Protein AF-A0ABD3VPU1-F1 (afdb_monomer_lite)

pLDDT: mean 76.61, std 13.66, range [40.88, 94.62]

Sequence (260 aa):
MRYRIAKLFLISNAIVLLFLYILLHYLMKDSLRQRTPNMEILDVPFNHSFSMGTGTLRQTWIPLLIRDLPLTVEYSLLLDNPTPEILSEFTTKQDIVFLNSSYSGYVVRFSEKKCTNGFVILTSLKHLKLYYGWQHNKEYMQIDEMFVVLGMDLVLRINQRKYCYRERSQCNNISELVDEGWGGKSIGLWLSVYDDVITVPDNQNIIYYNRVMKPPIDIRKEENFCQKYLLYHKASVSDIVFLHNMTAACEINKQSNTYV

Radius of gyration: 22.88 Å; chains: 1; bounding box: 52×54×82 Å

Foldseek 3Di:
DVVVVVVVVVVVVVVVVVVVVVVVVVVVVVVVVVDPPQEDEAEFEDEPVCPVQVVLCVVFCVVVVCPLDPGHYQYAYEYADDDPSVVVVCVPPVRYDHPVHPDDDDDDFQDKAFFSVVNVVVVVVQDQQEWEEAADDPPQLQFFPNDIDGRVNLVVVLVPAAEDDDPPVPDDLQGYQYDPPHPRRRVSSSSVNDPPHDYDHDNFQEFDDDPPPDDGDPPVPDDPNSVRHGMYGRADSVRSVVVRVVSVVVVVVVVVVVPD

Secondary structure (DSSP, 8-state):
-HHHHHHHHHHHHHHHHHHHHHHHHHHHHHHHHSS-TTEEEEEEEE-GGGHHHHHHHHHTHHHHHHHHSSSEEEEEEEESS--HHHHHHHHHH--EEE---SS---------EE-THHHHHHHHT--TTEEEEEEE-TTT-EEEEEEEEE-HHHHHHHHHSEEE-S-GGGS-TTTEEE--S-HHHHHHHHHTT-TT-EEEE-TTTEE---TTTSPPP-TTT-TTHHHH-SEETT--HHHHHHHHHHHHHHHHHHHHTT--

Organism: Sinanodonta woodiana (NCBI:txid1069815)

Structure (mmCIF, N/CA/C/O backbone):
data_AF-A0ABD3VPU1-F1
#
_entry.id   AF-A0ABD3VPU1-F1
#
loop_
_atom_site.group_PDB
_atom_site.id
_atom_site.type_symbol
_atom_site.label_atom_id
_atom_site.label_alt_id
_atom_site.label_comp_id
_atom_site.label_asym_id
_atom_site.label_entity_id
_atom_site.label_seq_id
_atom_site.pdbx_PDB_ins_code
_atom_site.Cartn_x
_atom_site.Cartn_y
_atom_site.Cartn_z
_atom_site.occupancy
_atom_site.B_iso_or_equiv
_atom_site.auth_seq_id
_atom_site.auth_comp_id
_atom_site.auth_asym_id
_atom_site.auth_atom_id
_atom_site.pdbx_PDB_model_num
ATOM 1 N N . MET A 1 1 ? -35.173 32.268 44.482 1.00 69.19 1 MET A N 1
ATOM 2 C CA . MET A 1 1 ? -34.887 32.841 43.142 1.00 69.19 1 MET A CA 1
ATOM 3 C C . MET A 1 1 ? -33.524 32.403 42.581 1.00 69.19 1 MET A C 1
ATOM 5 O O . MET A 1 1 ? -33.505 31.854 41.488 1.00 69.19 1 MET A O 1
ATOM 9 N N . ARG A 1 2 ? -32.409 32.521 43.326 1.00 71.06 2 ARG A N 1
ATOM 10 C CA . ARG A 1 2 ? -31.044 32.156 42.862 1.00 71.06 2 ARG A CA 1
ATOM 11 C C . ARG A 1 2 ? -30.880 30.720 42.323 1.00 71.06 2 ARG A C 1
ATOM 13 O O . ARG A 1 2 ? -30.234 30.526 41.303 1.00 71.06 2 ARG A O 1
ATOM 20 N N . TYR A 1 3 ? -31.536 29.732 42.936 1.00 78.56 3 TYR A N 1
ATOM 21 C CA . TYR A 1 3 ? -31.456 28.327 42.499 1.00 78.56 3 TYR A CA 1
ATOM 22 C C . TYR A 1 3 ? -32.080 28.070 41.112 1.00 78.56 3 TYR A C 1
ATOM 24 O O . TYR A 1 3 ? -31.578 27.262 40.337 1.00 78.56 3 TYR A O 1
ATOM 32 N N . ARG A 1 4 ? -33.154 28.795 40.756 1.00 78.12 4 ARG A N 1
ATOM 33 C CA . ARG A 1 4 ? -33.794 28.662 39.434 1.00 78.12 4 ARG A CA 1
ATOM 34 C C . ARG A 1 4 ? -32.916 29.231 38.316 1.00 78.12 4 ARG A C 1
ATOM 36 O O . ARG A 1 4 ? -32.859 28.638 37.246 1.00 78.12 4 ARG A O 1
ATOM 43 N N . ILE A 1 5 ? -32.199 30.322 38.589 1.00 82.50 5 ILE A N 1
ATOM 44 C CA . ILE A 1 5 ? -31.272 30.948 37.633 1.00 82.50 5 ILE A CA 1
ATOM 45 C C . ILE A 1 5 ? -30.072 30.026 37.370 1.00 82.50 5 ILE A C 1
ATOM 47 O O . ILE A 1 5 ? -29.738 29.781 36.216 1.00 82.50 5 ILE A O 1
ATOM 51 N N . ALA A 1 6 ? -29.490 29.427 38.416 1.00 79.88 6 ALA A N 1
ATOM 52 C CA . ALA A 1 6 ? -28.390 28.471 38.264 1.00 79.88 6 ALA A CA 1
ATOM 53 C C . ALA A 1 6 ? -28.794 27.225 37.451 1.00 79.88 6 ALA A C 1
ATOM 55 O O . ALA A 1 6 ? -28.046 26.775 36.586 1.00 79.88 6 ALA A O 1
ATOM 56 N N . LYS A 1 7 ? -30.007 26.697 37.674 1.00 79.56 7 LYS A N 1
ATOM 57 C CA . LYS A 1 7 ? -30.523 25.536 36.932 1.00 79.56 7 LYS A CA 1
ATOM 58 C C . LYS A 1 7 ? -30.758 25.846 35.448 1.00 79.56 7 LYS A C 1
ATOM 60 O O . LYS A 1 7 ? -30.418 25.028 34.601 1.00 79.56 7 LYS A O 1
ATOM 65 N N . LEU A 1 8 ? -31.283 27.030 35.128 1.00 83.12 8 LEU A N 1
ATOM 66 C CA . LEU A 1 8 ? -31.440 27.488 33.741 1.00 83.12 8 LEU A CA 1
ATOM 67 C C . LEU A 1 8 ? -30.089 27.683 33.044 1.00 83.12 8 LEU A C 1
ATOM 69 O O . LEU A 1 8 ? -29.943 27.311 31.883 1.00 83.12 8 LEU A O 1
ATOM 73 N N . PHE A 1 9 ? -29.089 28.198 33.761 1.00 84.12 9 PHE A N 1
ATOM 74 C CA . PHE A 1 9 ? -27.740 28.367 33.226 1.00 84.12 9 PHE A CA 1
ATOM 75 C C . PHE A 1 9 ? -27.073 27.019 32.912 1.00 84.12 9 PHE A C 1
ATOM 77 O O . PHE A 1 9 ? -26.471 26.858 31.853 1.00 84.12 9 PHE A O 1
ATOM 84 N N . LEU A 1 10 ? -27.232 26.020 33.784 1.00 82.81 10 LEU A N 1
ATOM 85 C CA . LEU A 1 10 ? -26.743 24.656 33.548 1.00 82.81 10 LEU A CA 1
ATOM 86 C C . LEU A 1 10 ? -27.415 23.993 32.340 1.00 82.81 10 LEU A C 1
ATOM 88 O O . LEU A 1 10 ? -26.730 23.403 31.510 1.00 82.81 10 LEU A O 1
ATOM 92 N N . ILE A 1 11 ? -28.738 24.125 32.213 1.00 88.81 11 ILE A N 1
ATOM 93 C CA . ILE A 1 11 ? -29.485 23.561 31.080 1.00 88.81 11 ILE A CA 1
ATOM 94 C C . ILE A 1 11 ? -29.072 24.237 29.767 1.00 88.81 11 ILE A C 1
ATOM 96 O O . ILE A 1 11 ? -28.829 23.549 28.781 1.00 88.81 11 ILE A O 1
ATOM 100 N N . SER A 1 12 ? -28.928 25.565 29.761 1.00 89.81 12 SER A N 1
ATOM 101 C CA . SER A 1 12 ? -28.480 26.316 28.583 1.00 89.81 12 SER A CA 1
ATOM 102 C C . SER A 1 12 ? -27.090 25.869 28.118 1.00 89.81 12 SER A C 1
ATOM 104 O O . SER A 1 12 ? -26.907 25.530 26.950 1.00 89.81 12 SER A O 1
ATOM 106 N N . ASN A 1 13 ? -26.127 25.757 29.039 1.00 83.75 13 ASN A N 1
ATOM 107 C CA . ASN A 1 13 ? -24.783 25.287 28.697 1.00 83.75 13 ASN A CA 1
ATOM 108 C C . ASN A 1 13 ? -24.777 23.833 28.205 1.00 83.75 13 ASN A C 1
ATOM 110 O O . ASN A 1 13 ? -24.064 23.519 27.257 1.00 83.75 13 ASN A O 1
ATOM 114 N N . ALA A 1 14 ? -25.596 22.955 28.792 1.00 83.12 14 ALA A N 1
ATOM 115 C CA . ALA A 1 14 ? -25.724 21.577 28.322 1.00 83.12 14 ALA A CA 1
ATOM 116 C C . ALA A 1 14 ? -26.277 21.505 26.886 1.00 83.12 14 ALA A C 1
ATOM 118 O O . ALA A 1 14 ? -25.787 20.717 26.081 1.00 83.12 14 ALA A O 1
ATOM 119 N N . ILE A 1 15 ? -27.250 22.357 26.543 1.00 89.19 15 ILE A N 1
ATOM 120 C CA . ILE A 1 15 ? -27.806 22.442 25.184 1.00 89.19 15 ILE A CA 1
ATOM 121 C C . ILE A 1 15 ? -26.757 22.964 24.196 1.00 89.19 15 ILE A C 1
ATOM 123 O O . ILE A 1 15 ? -26.612 22.396 23.116 1.00 89.19 15 ILE A O 1
ATOM 127 N N . VAL A 1 16 ? -25.994 23.998 24.565 1.00 88.56 16 VAL A N 1
ATOM 128 C CA . VAL A 1 16 ? -24.916 24.544 23.720 1.00 88.56 16 VAL A CA 1
ATOM 129 C C . VAL A 1 16 ? -23.829 23.497 23.471 1.00 88.56 16 VAL A C 1
ATOM 131 O O . VAL A 1 16 ? -23.413 23.308 22.331 1.00 88.56 16 VAL A O 1
ATOM 134 N N . LEU A 1 17 ? -23.409 22.767 24.507 1.00 81.56 17 LEU A N 1
ATOM 135 C CA . LEU A 1 17 ? -22.418 21.696 24.376 1.00 81.56 17 LEU A CA 1
ATOM 136 C C . LEU A 1 17 ? -22.927 20.542 23.504 1.00 81.56 17 LEU A C 1
ATOM 138 O O . LEU A 1 17 ? -22.173 20.029 22.679 1.00 81.56 17 LEU A O 1
ATOM 142 N N . LEU A 1 18 ? -24.203 20.169 23.628 1.00 85.44 18 LEU A N 1
ATOM 143 C CA . LEU A 1 18 ? -24.819 19.155 22.773 1.00 85.44 18 LEU A CA 1
ATOM 144 C C . LEU A 1 18 ? -24.864 19.605 21.305 1.00 85.44 18 LEU A C 1
ATOM 146 O O . LEU A 1 18 ? -24.534 18.825 20.415 1.00 85.44 18 LEU A O 1
ATOM 150 N N . PHE A 1 19 ? -25.220 20.865 21.044 1.00 89.62 19 PHE A N 1
ATOM 151 C CA . PHE A 1 19 ? -25.231 21.425 19.691 1.00 89.62 19 PHE A CA 1
ATOM 152 C C . PHE A 1 19 ? -23.831 21.474 19.076 1.00 89.62 19 PHE A C 1
ATOM 154 O O . PHE A 1 19 ? -23.656 21.081 17.925 1.00 89.62 19 PHE A O 1
ATOM 161 N N . LEU A 1 20 ? -22.830 21.906 19.847 1.00 80.44 20 LEU A N 1
ATOM 162 C CA . LEU A 1 20 ? -21.435 21.920 19.409 1.00 80.44 20 LEU A CA 1
ATOM 163 C C . LEU A 1 20 ? -20.926 20.508 19.119 1.00 80.44 20 LEU A C 1
ATOM 165 O O . LEU A 1 20 ? -20.262 20.311 18.109 1.00 80.44 20 LEU A O 1
ATOM 169 N N . TYR A 1 21 ? -21.278 19.524 19.949 1.00 84.38 21 TYR A N 1
ATOM 170 C CA . TYR A 1 21 ? -20.938 18.123 19.712 1.00 84.38 21 TYR A CA 1
ATOM 171 C C . TYR A 1 21 ? -21.558 17.592 18.413 1.00 84.38 21 TYR A C 1
ATOM 173 O O . TYR A 1 21 ? -20.853 17.001 17.597 1.00 84.38 21 TYR A O 1
ATOM 181 N N . ILE A 1 22 ? -22.854 17.839 18.187 1.00 81.38 22 ILE A N 1
ATOM 182 C CA . ILE A 1 22 ? -23.549 17.430 16.957 1.00 81.38 22 ILE A CA 1
ATOM 183 C C . ILE A 1 22 ? -22.914 18.104 15.737 1.00 81.38 22 ILE A C 1
ATOM 185 O O . ILE A 1 22 ? -22.659 17.433 14.739 1.00 81.38 22 ILE A O 1
ATOM 189 N N . LEU A 1 23 ? -22.614 19.401 15.824 1.00 76.69 23 LEU A N 1
ATOM 190 C CA . LEU A 1 23 ? -21.979 20.152 14.745 1.00 76.69 23 LEU A CA 1
ATOM 191 C C . LEU A 1 23 ? -20.571 19.626 14.446 1.00 76.69 23 LEU A C 1
ATOM 193 O O . LEU A 1 23 ? -20.257 19.391 13.284 1.00 76.69 23 LEU A O 1
ATOM 197 N N . LEU A 1 24 ? -19.743 19.378 15.467 1.00 68.00 24 LEU A N 1
ATOM 198 C CA . LEU A 1 24 ? -18.408 18.800 15.282 1.00 68.00 24 LEU A CA 1
ATOM 199 C C . LEU A 1 24 ? -18.492 17.412 14.648 1.00 68.00 24 LEU A C 1
ATOM 201 O O . LEU A 1 24 ? -17.747 17.113 13.720 1.00 68.00 24 LEU A O 1
ATOM 205 N N . HIS A 1 25 ? -19.418 16.576 15.121 1.00 68.88 25 HIS A N 1
ATOM 206 C CA . HIS A 1 25 ? -19.637 15.247 14.564 1.00 68.88 25 HIS A CA 1
ATOM 207 C C . HIS A 1 25 ? -20.074 15.324 13.095 1.00 68.88 25 HIS A C 1
ATOM 209 O O . HIS A 1 25 ? -19.599 14.544 12.273 1.00 68.88 25 HIS A O 1
ATOM 215 N N . TYR A 1 26 ? -20.927 16.289 12.744 1.00 67.94 26 TYR A N 1
ATOM 216 C CA . TYR A 1 26 ? -21.376 16.509 11.371 1.00 67.94 26 TYR A CA 1
ATOM 217 C C . TYR A 1 26 ? -20.247 17.032 10.471 1.00 67.94 26 TYR A C 1
ATOM 219 O O . TYR A 1 26 ? -20.045 16.497 9.388 1.00 67.94 26 TYR A O 1
ATOM 227 N N . LEU A 1 27 ? -19.451 17.998 10.939 1.00 56.41 27 LEU A N 1
ATOM 228 C CA . LEU A 1 27 ? -18.315 18.558 10.196 1.00 56.41 27 LEU A CA 1
ATOM 229 C C . LEU A 1 27 ? -17.199 17.529 9.969 1.00 56.41 27 LEU A C 1
ATOM 231 O O . LEU A 1 27 ? -16.663 17.426 8.868 1.00 56.41 27 LEU A O 1
ATOM 235 N N . MET A 1 28 ? -16.894 16.715 10.982 1.00 56.16 28 MET A N 1
ATOM 236 C CA . MET A 1 28 ? -15.957 15.590 10.864 1.00 56.16 28 MET A CA 1
ATOM 237 C C . MET A 1 28 ? -16.461 14.543 9.861 1.00 56.16 28 MET A C 1
ATOM 239 O O . MET A 1 28 ? -15.682 13.970 9.102 1.00 56.16 28 MET A O 1
ATOM 243 N N . LYS A 1 29 ? -17.777 14.305 9.832 1.00 51.22 29 LYS A N 1
ATOM 244 C CA . LYS A 1 29 ? -18.415 13.374 8.897 1.00 51.22 29 LYS A CA 1
ATOM 245 C C . LYS A 1 29 ? -18.462 13.926 7.469 1.00 51.22 29 LYS A C 1
ATOM 247 O O . LYS A 1 29 ? -18.287 13.148 6.537 1.00 51.22 29 LYS A O 1
ATOM 252 N N . ASP A 1 30 ? -18.637 15.236 7.294 1.00 46.62 30 ASP A N 1
ATOM 253 C CA . ASP A 1 30 ? -18.657 15.918 5.992 1.00 46.62 30 ASP A CA 1
ATOM 254 C C . ASP A 1 30 ? -17.268 16.066 5.365 1.00 46.62 30 ASP A C 1
ATOM 256 O O . ASP A 1 30 ? -17.136 15.872 4.159 1.00 46.62 30 ASP A O 1
ATOM 260 N N . SER A 1 31 ? -16.215 16.288 6.158 1.00 49.19 31 SER A N 1
ATOM 261 C CA . SER A 1 31 ? -14.824 16.239 5.670 1.00 49.19 31 SER A CA 1
ATOM 262 C C . SER A 1 31 ? -14.485 14.888 5.022 1.00 49.19 31 SER A C 1
ATOM 264 O O . SER A 1 31 ? -13.753 14.839 4.035 1.00 49.19 31 SER A O 1
ATOM 266 N N . LEU A 1 32 ? -15.069 13.798 5.528 1.00 47.50 32 LEU A N 1
ATOM 267 C CA . LEU A 1 32 ? -14.927 12.459 4.953 1.00 47.50 32 LEU A CA 1
ATOM 268 C C . LEU A 1 32 ? -15.929 12.185 3.813 1.00 47.50 32 LEU A C 1
ATOM 270 O O . LEU A 1 32 ? -15.636 11.376 2.936 1.00 47.50 32 LEU A O 1
ATOM 274 N N . ARG A 1 33 ? -17.093 12.858 3.795 1.00 44.34 33 ARG A N 1
ATOM 275 C CA . ARG A 1 33 ? -18.165 12.699 2.786 1.00 44.34 33 ARG A CA 1
ATOM 276 C C . ARG A 1 33 ? -18.008 13.555 1.533 1.00 44.34 33 ARG A C 1
ATOM 278 O O . ARG A 1 33 ? -18.576 13.190 0.510 1.00 44.34 33 ARG A O 1
ATOM 285 N N . GLN A 1 34 ? -17.277 14.668 1.586 1.00 45.50 34 GLN A N 1
ATOM 286 C CA . GLN A 1 34 ? -17.005 15.493 0.400 1.00 45.50 34 GLN A CA 1
ATOM 287 C C . GLN A 1 34 ? -16.063 14.809 -0.603 1.00 45.50 34 GLN A C 1
ATOM 289 O O . GLN A 1 34 ? -15.869 15.306 -1.711 1.00 45.50 34 GLN A O 1
ATOM 294 N N . ARG A 1 35 ? -15.521 13.637 -0.259 1.00 53.94 35 ARG A N 1
ATOM 295 C CA . ARG A 1 35 ? -14.785 12.785 -1.189 1.00 53.94 35 ARG A CA 1
ATOM 296 C C . ARG A 1 35 ? -15.769 12.130 -2.149 1.00 53.94 35 ARG A C 1
ATOM 298 O O . ARG A 1 35 ? -16.666 11.392 -1.743 1.00 53.94 35 ARG A O 1
ATOM 305 N N . THR A 1 36 ? -15.624 12.444 -3.432 1.00 48.16 36 THR A N 1
ATOM 306 C CA . THR A 1 36 ? -16.490 11.883 -4.470 1.00 48.16 36 THR A CA 1
ATOM 307 C C . THR A 1 36 ? -16.357 10.352 -4.500 1.00 48.16 36 THR A C 1
ATOM 309 O O . THR A 1 36 ? -15.278 9.827 -4.222 1.00 48.16 36 THR A O 1
ATOM 312 N N . PRO A 1 37 ? -17.413 9.604 -4.868 1.00 52.03 37 PRO A N 1
ATOM 313 C CA . PRO A 1 37 ? -17.372 8.137 -4.941 1.00 52.03 37 PRO A CA 1
ATOM 314 C C . PRO A 1 37 ? -16.348 7.568 -5.948 1.00 52.03 37 PRO A C 1
ATOM 316 O O . PRO A 1 37 ? -16.197 6.354 -6.032 1.00 52.03 37 PRO A O 1
ATOM 319 N N . ASN A 1 38 ? -15.639 8.428 -6.688 1.00 53.47 38 ASN A N 1
ATOM 320 C CA . ASN A 1 38 ? -14.622 8.075 -7.680 1.00 53.47 38 ASN A CA 1
ATOM 321 C C . ASN A 1 38 ? -13.192 8.430 -7.234 1.00 53.47 38 ASN A C 1
ATOM 323 O O . ASN A 1 38 ? -12.299 8.507 -8.078 1.00 5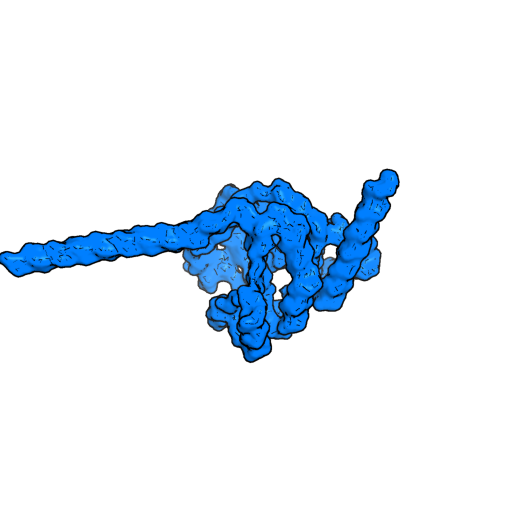3.47 38 ASN A O 1
ATOM 327 N N . MET A 1 39 ? -12.977 8.692 -5.944 1.00 43.50 39 MET A N 1
ATOM 328 C CA . MET A 1 39 ? -11.664 9.044 -5.415 1.00 43.50 39 MET A CA 1
ATOM 329 C C . MET A 1 39 ? -10.960 7.813 -4.838 1.00 43.50 39 MET A C 1
ATOM 331 O O . MET A 1 39 ? -11.477 7.173 -3.920 1.00 43.50 39 MET A O 1
ATOM 335 N N . GLU A 1 40 ? -9.779 7.495 -5.365 1.00 56.47 40 GLU A N 1
ATOM 336 C CA . GLU A 1 40 ? -8.885 6.478 -4.802 1.00 56.47 40 GLU A CA 1
ATOM 337 C C . GLU A 1 40 ? -7.742 7.170 -4.058 1.00 56.47 40 GLU A C 1
ATOM 339 O O . GLU A 1 40 ? -7.179 8.151 -4.546 1.00 56.47 40 GLU A O 1
ATOM 344 N N . ILE A 1 41 ? -7.419 6.664 -2.866 1.00 62.66 41 ILE A N 1
ATOM 345 C CA . ILE A 1 41 ? -6.322 7.178 -2.043 1.00 62.66 41 ILE A CA 1
ATOM 346 C C . ILE A 1 41 ? -5.199 6.160 -2.067 1.00 62.66 41 ILE A C 1
ATOM 348 O O . ILE A 1 41 ? -5.411 4.982 -1.772 1.00 62.66 41 ILE A O 1
ATOM 352 N N . LEU A 1 42 ? -4.010 6.634 -2.408 1.00 67.06 42 LEU A N 1
ATOM 353 C CA . LEU A 1 42 ? -2.789 5.864 -2.320 1.00 67.06 42 LEU A CA 1
ATOM 354 C C . LEU A 1 42 ? -1.897 6.432 -1.220 1.00 67.06 42 LEU A C 1
ATOM 356 O O . LEU A 1 42 ? -1.238 7.455 -1.403 1.00 67.06 42 LEU A O 1
ATOM 360 N N . ASP A 1 43 ? -1.810 5.696 -0.124 1.00 64.56 43 ASP A N 1
ATOM 361 C CA . ASP A 1 43 ? -0.839 5.959 0.925 1.00 64.56 43 ASP A CA 1
ATOM 362 C C . ASP A 1 43 ? 0.373 5.048 0.735 1.00 64.56 43 ASP A C 1
ATOM 364 O O . ASP A 1 43 ? 0.249 3.822 0.704 1.00 64.56 43 ASP A O 1
ATOM 368 N N . VAL A 1 44 ? 1.557 5.644 0.586 1.00 66.06 44 VAL A N 1
ATOM 369 C CA . VAL A 1 44 ? 2.813 4.897 0.450 1.00 66.06 44 VAL A CA 1
ATOM 370 C C . VAL A 1 44 ? 3.641 5.110 1.717 1.00 66.06 44 VAL A C 1
ATOM 372 O O . VAL A 1 44 ? 4.186 6.203 1.901 1.00 66.06 44 VAL A O 1
ATOM 375 N N . PRO A 1 45 ? 3.748 4.105 2.605 1.00 55.69 45 PRO A N 1
ATOM 376 C CA . PRO A 1 45 ? 4.583 4.215 3.790 1.00 55.69 45 PRO A CA 1
ATOM 377 C C . PRO A 1 45 ? 6.055 4.252 3.395 1.00 55.69 45 PRO A C 1
ATOM 379 O O . PRO A 1 45 ? 6.509 3.531 2.501 1.00 55.69 45 PRO A O 1
ATOM 382 N N . PHE A 1 46 ? 6.818 5.109 4.064 1.00 55.12 46 PHE A N 1
ATOM 383 C CA . PHE A 1 46 ? 8.212 5.320 3.730 1.00 55.12 46 PHE A CA 1
ATOM 384 C C . PHE A 1 46 ? 9.055 5.591 4.981 1.00 55.12 46 PHE A C 1
ATOM 386 O O . PHE A 1 46 ? 8.582 6.112 5.987 1.00 55.12 46 PHE A O 1
ATOM 393 N N . ASN A 1 47 ? 10.331 5.208 4.931 1.00 52.41 47 ASN A N 1
ATOM 394 C CA . ASN A 1 47 ? 11.275 5.473 6.012 1.00 52.41 47 ASN A CA 1
ATOM 395 C C . ASN A 1 47 ? 12.274 6.544 5.572 1.00 52.41 47 ASN A C 1
ATOM 397 O O . ASN A 1 47 ? 12.818 6.500 4.467 1.00 52.41 47 ASN A O 1
ATOM 401 N N . HIS A 1 48 ? 12.520 7.491 6.473 1.00 51.19 48 HIS A N 1
ATOM 402 C CA . HIS A 1 48 ? 13.374 8.662 6.298 1.00 51.19 48 HIS A CA 1
ATOM 403 C C . HIS A 1 48 ? 14.797 8.363 5.793 1.00 51.19 48 HIS A C 1
ATOM 405 O O . HIS A 1 48 ? 15.409 9.216 5.158 1.00 51.19 48 HIS A O 1
ATOM 411 N N . SER A 1 49 ? 15.318 7.148 5.999 1.00 52.34 49 SER A N 1
ATOM 412 C CA . SER A 1 49 ? 16.657 6.749 5.534 1.00 52.34 49 SER A CA 1
ATOM 413 C C . SER A 1 49 ? 16.808 6.662 4.000 1.00 52.34 49 SER A C 1
ATOM 415 O O . SER A 1 49 ? 17.895 6.363 3.507 1.00 52.34 49 SER A O 1
ATOM 417 N N . PHE A 1 50 ? 15.745 6.901 3.223 1.00 58.19 50 PHE A N 1
ATOM 418 C CA . PHE A 1 50 ? 15.726 6.699 1.772 1.00 58.19 50 PHE A CA 1
ATOM 419 C C . PHE A 1 50 ? 15.266 7.934 0.979 1.00 58.19 50 PHE A C 1
ATOM 421 O O . PHE A 1 50 ? 14.465 7.798 0.059 1.00 58.19 50 PHE A O 1
ATOM 428 N N . SER A 1 51 ? 15.784 9.133 1.255 1.00 56.47 51 SER A N 1
ATOM 429 C CA . SER A 1 51 ? 15.461 10.348 0.469 1.00 56.47 51 SER A CA 1
ATOM 430 C C . SER A 1 51 ? 15.570 10.165 -1.062 1.00 56.47 51 SER A C 1
ATOM 432 O O . SER A 1 51 ? 14.813 10.762 -1.819 1.00 56.47 51 SER A O 1
ATOM 434 N N . MET A 1 52 ? 16.431 9.260 -1.552 1.00 59.75 52 MET A N 1
ATOM 435 C CA . MET A 1 52 ? 16.502 8.906 -2.983 1.00 59.75 52 MET A CA 1
ATOM 436 C C . MET A 1 52 ? 15.246 8.204 -3.540 1.00 59.75 52 MET A C 1
ATOM 438 O O . MET A 1 52 ? 15.001 8.227 -4.750 1.00 59.75 52 MET A O 1
ATOM 442 N N . GLY A 1 53 ? 14.451 7.546 -2.698 1.00 74.19 53 GLY A N 1
ATOM 443 C CA . GLY A 1 53 ? 13.285 6.787 -3.137 1.00 74.19 53 GLY A CA 1
ATOM 444 C C . GLY A 1 53 ? 12.080 7.667 -3.454 1.00 74.19 53 GLY A C 1
ATOM 445 O O . GLY A 1 53 ? 11.472 7.461 -4.499 1.00 74.19 53 GLY A O 1
ATOM 446 N N . THR A 1 54 ? 11.774 8.688 -2.647 1.00 83.25 54 THR A N 1
ATOM 447 C CA . THR A 1 54 ? 10.583 9.542 -2.850 1.00 83.25 54 THR A CA 1
ATOM 448 C C . THR A 1 54 ? 10.622 10.266 -4.201 1.00 83.25 54 THR A C 1
ATOM 450 O O . THR A 1 54 ? 9.636 10.275 -4.940 1.00 83.25 54 THR A O 1
ATOM 453 N N . GLY A 1 55 ? 11.781 10.813 -4.585 1.00 87.94 55 GLY A N 1
ATOM 454 C CA . GLY A 1 55 ? 11.996 11.414 -5.905 1.00 87.94 55 GLY A CA 1
ATOM 455 C C . GLY A 1 55 ? 11.795 10.417 -7.050 1.00 87.94 55 GLY A C 1
ATOM 456 O O . GLY A 1 55 ? 11.125 10.731 -8.033 1.00 87.94 55 GLY A O 1
ATOM 457 N N . THR A 1 56 ? 12.299 9.189 -6.891 1.00 88.69 56 THR A N 1
ATOM 458 C CA . THR A 1 56 ? 12.137 8.119 -7.886 1.00 88.69 56 THR A CA 1
ATOM 459 C C . THR A 1 56 ? 10.668 7.733 -8.065 1.00 88.69 56 THR A C 1
ATOM 461 O O . THR A 1 56 ? 10.213 7.588 -9.198 1.00 88.69 56 THR A O 1
ATOM 464 N N . LEU A 1 57 ? 9.893 7.597 -6.981 1.00 86.12 57 LEU A N 1
ATOM 465 C CA . LEU A 1 57 ? 8.464 7.255 -7.060 1.00 86.12 57 LEU A CA 1
ATOM 466 C C . LEU A 1 57 ? 7.683 8.313 -7.856 1.00 86.12 57 LEU A C 1
ATOM 468 O O . LEU A 1 57 ? 6.940 7.968 -8.779 1.00 86.12 57 LEU A O 1
ATOM 472 N N . ARG A 1 58 ? 7.929 9.600 -7.566 1.00 88.88 58 ARG A N 1
ATOM 473 C CA . ARG A 1 58 ? 7.305 10.735 -8.270 1.00 88.88 58 ARG A CA 1
ATOM 474 C C . ARG A 1 58 ? 7.656 10.811 -9.748 1.00 88.88 58 ARG A C 1
ATOM 476 O O . ARG A 1 58 ? 6.864 11.323 -10.525 1.00 88.88 58 ARG A O 1
ATOM 483 N N . GLN A 1 59 ? 8.840 10.350 -10.134 1.00 90.19 59 GLN A N 1
ATOM 484 C CA . GLN A 1 59 ? 9.288 10.375 -11.528 1.00 90.19 59 GLN A CA 1
ATOM 485 C C . GLN A 1 59 ? 8.883 9.126 -12.312 1.00 90.19 59 GLN A C 1
ATOM 487 O O . GLN A 1 59 ? 9.034 9.112 -13.528 1.00 90.19 59 GLN A O 1
ATOM 492 N N . THR A 1 60 ? 8.401 8.076 -11.642 1.00 88.62 60 THR A N 1
ATOM 493 C CA . THR A 1 60 ? 8.173 6.777 -12.282 1.00 88.62 60 THR A CA 1
ATOM 494 C C . THR A 1 60 ? 6.702 6.389 -12.299 1.00 88.62 60 THR A C 1
ATOM 496 O O . THR A 1 60 ? 5.992 6.729 -13.239 1.00 88.62 60 THR A O 1
ATOM 499 N N . TRP A 1 61 ? 6.215 5.627 -11.323 1.00 80.69 61 TRP A N 1
ATOM 500 C CA . TRP A 1 61 ? 4.896 4.998 -11.425 1.00 80.69 61 TRP A CA 1
ATOM 501 C C . TRP A 1 61 ? 3.752 5.832 -10.843 1.00 80.69 61 TRP A C 1
ATOM 503 O O . TRP A 1 61 ? 2.618 5.606 -11.253 1.00 80.69 61 TRP A O 1
ATOM 513 N N . ILE A 1 62 ? 4.010 6.809 -9.963 1.00 85.50 62 ILE A N 1
ATOM 514 C CA . ILE A 1 62 ? 2.953 7.708 -9.461 1.00 85.50 62 ILE A CA 1
ATOM 515 C C . ILE A 1 62 ? 2.306 8.508 -10.610 1.00 85.50 62 ILE A C 1
ATOM 517 O O . ILE A 1 62 ? 1.080 8.507 -10.707 1.00 85.50 62 ILE A O 1
ATOM 521 N N . PRO A 1 63 ? 3.063 9.129 -11.540 1.00 86.38 63 PRO A N 1
ATOM 522 C CA . PRO A 1 63 ? 2.451 9.799 -12.687 1.00 86.38 63 PRO A CA 1
ATOM 523 C C . PRO A 1 63 ? 1.647 8.854 -13.580 1.00 86.38 63 PRO A C 1
ATOM 525 O O . PRO A 1 63 ? 0.587 9.238 -14.061 1.00 86.38 63 PRO A O 1
ATOM 528 N N . LEU A 1 64 ? 2.125 7.619 -13.782 1.00 81.44 64 LEU A N 1
ATOM 529 C CA . LEU A 1 64 ? 1.407 6.611 -14.572 1.00 81.44 64 LEU A CA 1
ATOM 530 C C . LEU A 1 64 ? 0.083 6.230 -13.902 1.00 81.44 64 LEU A C 1
ATOM 532 O O . LEU A 1 64 ? -0.947 6.183 -14.560 1.00 81.44 64 LEU A O 1
ATOM 536 N N . LEU A 1 65 ? 0.094 6.035 -12.582 1.00 77.81 65 LEU A N 1
ATOM 537 C CA . LEU A 1 65 ? -1.103 5.781 -11.782 1.00 77.81 65 LEU A CA 1
ATOM 538 C C . LEU A 1 65 ? -2.147 6.893 -11.952 1.00 77.81 65 LEU A C 1
ATOM 540 O O . LEU A 1 65 ? -3.311 6.597 -12.201 1.00 77.81 65 LEU A O 1
ATOM 544 N N . ILE A 1 66 ? -1.730 8.155 -11.823 1.00 82.44 66 ILE A N 1
ATOM 545 C CA . ILE A 1 66 ? -2.627 9.314 -11.933 1.00 82.44 66 ILE A CA 1
ATOM 546 C C . ILE A 1 66 ? -3.161 9.461 -13.363 1.00 82.44 66 ILE A C 1
ATOM 548 O O . ILE A 1 66 ? -4.321 9.807 -13.556 1.00 82.44 66 ILE A O 1
ATOM 552 N N . ARG A 1 67 ? -2.316 9.213 -14.370 1.00 83.62 67 ARG A N 1
ATOM 553 C CA . ARG A 1 67 ? -2.659 9.373 -15.789 1.00 83.62 67 ARG A CA 1
ATOM 554 C C . ARG A 1 67 ? -3.588 8.273 -16.302 1.00 83.62 67 ARG A C 1
ATOM 556 O O . ARG A 1 67 ? -4.492 8.566 -17.079 1.00 83.62 67 ARG A O 1
ATOM 563 N N . ASP A 1 68 ? -3.335 7.024 -15.921 1.00 76.75 68 ASP A N 1
ATOM 564 C CA . ASP A 1 68 ? -3.948 5.854 -16.563 1.00 76.75 68 ASP A CA 1
ATOM 565 C C . ASP A 1 68 ? -5.253 5.411 -15.888 1.00 76.75 68 ASP A C 1
ATOM 567 O O . ASP A 1 68 ? -5.997 4.601 -16.446 1.00 76.75 68 ASP A O 1
ATOM 571 N N . LEU A 1 69 ? -5.554 5.933 -14.696 1.00 72.69 69 LEU A N 1
ATOM 572 C CA . LEU A 1 69 ? -6.811 5.657 -14.018 1.00 72.69 69 LEU A CA 1
ATOM 573 C C . LEU A 1 69 ? -7.908 6.640 -14.451 1.00 72.69 69 LEU A C 1
ATOM 575 O O . LEU A 1 69 ? -7.705 7.851 -14.406 1.00 72.69 69 LEU A O 1
ATOM 579 N N . PRO A 1 70 ? -9.124 6.158 -14.777 1.00 76.50 70 PRO A N 1
ATOM 580 C CA . PRO A 1 70 ? -10.282 7.014 -15.041 1.00 76.50 70 PRO A CA 1
ATOM 581 C C . PRO A 1 70 ? -10.884 7.570 -13.734 1.00 76.50 70 PRO A C 1
ATOM 583 O O . PRO A 1 70 ? -12.101 7.692 -13.600 1.00 76.50 70 PRO A O 1
ATOM 586 N N . LEU A 1 71 ? -10.041 7.814 -12.731 1.00 76.25 71 LEU A N 1
ATOM 587 C CA . LEU A 1 71 ? -10.393 8.180 -11.366 1.00 76.25 71 LEU A CA 1
ATOM 588 C C . LEU A 1 71 ? -9.480 9.311 -10.911 1.00 76.25 71 LEU A C 1
ATOM 590 O O . LEU A 1 71 ? -8.330 9.409 -11.336 1.00 76.25 71 LEU A O 1
ATOM 594 N N . THR A 1 72 ? -9.984 10.153 -10.015 1.00 80.06 72 THR A N 1
ATOM 595 C CA . THR A 1 72 ? -9.129 11.123 -9.337 1.00 80.06 72 THR A CA 1
ATOM 596 C C . THR A 1 72 ? -8.340 10.377 -8.271 1.00 80.06 72 THR A C 1
ATOM 598 O O . THR A 1 72 ? -8.917 9.881 -7.303 1.00 80.06 72 THR A O 1
ATOM 601 N N . VAL A 1 73 ? -7.030 10.271 -8.476 1.00 80.62 73 VAL A N 1
ATOM 602 C CA . VAL A 1 73 ? -6.119 9.646 -7.519 1.00 80.62 73 VAL A CA 1
ATOM 603 C C . VAL A 1 73 ? -5.466 10.730 -6.679 1.00 80.62 73 VAL A C 1
ATOM 605 O O . VAL A 1 73 ? -4.752 11.583 -7.206 1.00 80.62 73 VAL A O 1
ATOM 608 N N . GLU A 1 74 ? -5.678 10.663 -5.371 1.00 84.94 74 GLU A N 1
ATOM 609 C CA . GLU A 1 74 ? -4.877 11.401 -4.401 1.00 84.94 74 GLU A CA 1
ATOM 610 C C . GLU A 1 74 ? -3.808 10.460 -3.849 1.00 84.94 74 GLU A C 1
ATOM 612 O O . GLU A 1 74 ? -4.084 9.292 -3.567 1.00 84.94 74 GLU A O 1
ATOM 617 N N . TYR A 1 75 ? -2.578 10.950 -3.705 1.00 86.50 75 TYR A N 1
ATOM 618 C CA . TYR A 1 75 ? -1.515 10.174 -3.078 1.00 86.50 75 TYR A CA 1
ATOM 619 C C . TYR A 1 75 ? -0.849 10.959 -1.959 1.00 86.50 75 TYR A C 1
ATOM 621 O O . TYR A 1 75 ? -0.791 12.189 -1.984 1.00 86.50 75 TYR A O 1
ATOM 629 N N . SER A 1 76 ? -0.354 10.231 -0.967 1.00 86.38 76 SER A N 1
ATOM 630 C CA . SER A 1 76 ? 0.436 10.777 0.128 1.00 86.38 76 SER A CA 1
ATOM 631 C C . SER A 1 76 ? 1.570 9.823 0.487 1.00 86.38 76 SER A C 1
ATOM 633 O O . SER A 1 76 ? 1.419 8.600 0.502 1.00 86.38 76 SER A O 1
ATOM 635 N N . LEU A 1 77 ? 2.738 10.391 0.760 1.00 86.62 77 LEU A N 1
ATOM 636 C CA . LEU A 1 77 ? 3.889 9.684 1.298 1.00 86.62 77 LEU A CA 1
ATOM 637 C C . LEU A 1 77 ? 3.827 9.782 2.819 1.00 86.62 77 LEU A C 1
ATOM 639 O O . LEU A 1 77 ? 3.964 10.871 3.383 1.00 86.62 77 LEU A O 1
ATOM 643 N N . LEU A 1 78 ? 3.606 8.649 3.481 1.00 84.00 78 LEU A N 1
ATOM 644 C CA . LEU A 1 78 ? 3.518 8.600 4.936 1.00 84.00 78 LEU A CA 1
ATOM 645 C C . LEU A 1 78 ? 4.918 8.409 5.520 1.00 84.00 78 LEU A C 1
ATOM 647 O O . LEU A 1 78 ? 5.594 7.427 5.209 1.00 84.00 78 LEU A O 1
ATOM 651 N N . LEU A 1 79 ? 5.351 9.343 6.364 1.00 85.25 79 LEU A N 1
ATOM 652 C CA . LEU A 1 79 ? 6.662 9.322 7.013 1.00 85.25 79 LEU A CA 1
ATOM 653 C C . LEU A 1 79 ? 6.516 9.380 8.530 1.00 85.25 79 LEU A C 1
ATOM 655 O O . LEU A 1 79 ? 5.714 10.151 9.046 1.00 85.25 79 LEU A O 1
ATOM 659 N N . ASP A 1 80 ? 7.339 8.619 9.253 1.00 84.06 80 ASP A N 1
ATOM 660 C CA . ASP A 1 80 ? 7.269 8.559 10.718 1.00 84.06 80 ASP A CA 1
ATOM 661 C C . ASP A 1 80 ? 7.493 9.926 11.372 1.00 84.06 80 ASP A C 1
ATOM 663 O O . ASP A 1 80 ? 6.639 10.409 12.109 1.00 84.06 80 ASP A O 1
ATOM 667 N N . ASN A 1 81 ? 8.643 10.549 11.105 1.00 86.06 81 ASN A N 1
ATOM 668 C CA . ASN A 1 81 ? 9.070 11.810 11.706 1.00 86.06 81 ASN A CA 1
ATOM 669 C C . ASN A 1 81 ? 9.800 12.681 10.671 1.00 86.06 81 ASN A C 1
ATOM 671 O O . ASN A 1 81 ? 10.430 12.140 9.754 1.00 86.06 81 ASN A O 1
ATOM 675 N N . PRO A 1 82 ? 9.753 14.017 10.810 1.00 90.06 82 PRO A N 1
ATOM 676 C CA . PRO A 1 82 ? 10.492 14.919 9.937 1.00 90.06 82 PRO A CA 1
ATOM 677 C C . PRO A 1 82 ? 12.009 14.783 10.115 1.00 90.06 82 PRO A C 1
ATOM 679 O O . PRO A 1 82 ? 12.506 14.648 11.233 1.00 90.06 82 PRO A O 1
ATOM 682 N N . THR A 1 83 ? 12.750 14.898 9.011 1.00 87.69 83 THR A N 1
ATOM 683 C CA . THR A 1 83 ? 14.213 15.076 9.010 1.00 87.69 83 THR A CA 1
ATOM 684 C C . THR A 1 83 ? 14.592 16.358 8.270 1.00 87.69 83 THR A C 1
ATOM 686 O O . THR A 1 83 ? 13.795 16.833 7.454 1.00 87.69 83 THR A O 1
ATOM 689 N N . PRO A 1 84 ? 15.785 16.937 8.513 1.00 88.75 84 PRO A N 1
ATOM 690 C CA . PRO A 1 84 ? 16.222 18.150 7.821 1.00 88.75 84 PRO A CA 1
ATOM 691 C C . PRO A 1 84 ? 16.133 18.048 6.292 1.00 88.75 84 PRO A C 1
ATOM 693 O O . PRO A 1 84 ? 15.691 18.989 5.634 1.00 88.75 84 PRO A O 1
ATOM 696 N N . GLU A 1 85 ? 16.484 16.892 5.728 1.00 85.75 85 GLU A N 1
ATOM 697 C CA . GLU A 1 85 ? 16.443 16.636 4.288 1.00 85.75 85 GLU A CA 1
ATOM 698 C C . GLU A 1 85 ? 15.001 16.647 3.768 1.00 85.75 85 GLU A C 1
ATOM 700 O O . GLU A 1 85 ? 14.686 17.360 2.814 1.00 85.75 85 GLU A O 1
ATOM 705 N N . ILE A 1 86 ? 14.103 15.912 4.431 1.00 88.62 86 ILE A N 1
ATOM 706 C CA . ILE A 1 86 ? 12.702 15.778 4.016 1.00 88.62 86 ILE A CA 1
ATOM 707 C C . ILE A 1 86 ? 11.911 17.069 4.252 1.00 88.62 86 ILE A C 1
ATOM 709 O O . ILE A 1 86 ? 10.984 17.353 3.502 1.00 88.62 86 ILE A O 1
ATOM 713 N N . LEU A 1 87 ? 12.257 17.892 5.244 1.00 91.19 87 LEU A N 1
ATOM 714 C CA . LEU A 1 87 ? 11.560 19.163 5.481 1.00 91.19 87 LEU A CA 1
ATOM 715 C C . LEU A 1 87 ? 11.652 20.106 4.271 1.00 91.19 87 LEU A C 1
ATOM 717 O O . LEU A 1 87 ? 10.665 20.753 3.911 1.00 91.19 87 LEU A O 1
ATOM 721 N N . SER A 1 88 ? 12.806 20.132 3.597 1.00 89.50 88 SER A N 1
ATOM 722 C CA . SER A 1 88 ? 12.967 20.882 2.345 1.00 89.50 88 SER A CA 1
ATOM 723 C C . SER A 1 88 ? 12.048 20.356 1.230 1.00 89.50 88 SER A C 1
ATOM 725 O O . SER A 1 88 ? 11.443 21.129 0.488 1.00 89.50 88 SER A O 1
ATOM 727 N N . GLU A 1 89 ? 11.850 19.041 1.162 1.00 89.81 89 GLU A N 1
ATOM 728 C CA . GLU A 1 89 ? 10.952 18.391 0.208 1.00 89.81 89 GLU A CA 1
ATOM 729 C C . GLU A 1 89 ? 9.474 18.651 0.542 1.00 89.81 89 GLU A C 1
ATOM 731 O O . GLU A 1 89 ? 8.709 19.056 -0.332 1.00 89.81 89 GLU A O 1
ATOM 736 N N . PHE A 1 90 ? 9.085 18.514 1.812 1.00 89.69 90 PHE A N 1
ATOM 737 C CA . PHE A 1 90 ? 7.726 18.749 2.310 1.00 89.69 90 PHE A CA 1
ATOM 738 C C . PHE A 1 90 ? 7.214 20.143 1.934 1.00 89.69 90 PHE A C 1
ATOM 740 O O . PHE A 1 90 ? 6.119 20.276 1.387 1.00 89.69 90 PHE A O 1
ATOM 747 N N . THR A 1 91 ? 8.039 21.176 2.147 1.00 89.00 91 THR A N 1
ATOM 748 C CA . THR A 1 91 ? 7.680 22.566 1.806 1.00 89.00 91 THR A CA 1
ATOM 749 C C . THR A 1 91 ? 7.414 22.796 0.320 1.00 89.00 91 THR A C 1
ATOM 751 O O . THR A 1 91 ? 6.672 23.714 -0.023 1.00 89.00 91 THR A O 1
ATOM 754 N N . THR A 1 92 ? 7.983 21.971 -0.564 1.00 91.00 92 THR A N 1
ATOM 755 C CA . THR A 1 92 ? 7.871 22.158 -2.017 1.00 91.00 92 THR A CA 1
ATOM 756 C C . THR A 1 92 ? 6.860 21.228 -2.678 1.00 91.00 92 THR A C 1
ATOM 758 O O . THR A 1 92 ? 6.271 21.613 -3.687 1.00 91.00 92 THR A O 1
ATOM 761 N N . LYS A 1 93 ? 6.666 20.009 -2.161 1.00 90.31 93 LYS A N 1
ATOM 762 C CA . LYS A 1 93 ? 5.858 18.969 -2.821 1.00 90.31 93 LYS A CA 1
ATOM 763 C C . LYS A 1 93 ? 4.456 18.790 -2.248 1.00 90.31 93 LYS A C 1
ATOM 765 O O . LYS A 1 93 ? 3.588 18.362 -2.997 1.00 90.31 93 LYS A O 1
ATOM 770 N N . GLN A 1 94 ? 4.222 19.155 -0.983 1.00 90.19 94 GLN A N 1
ATOM 771 C CA . GLN A 1 94 ? 2.910 19.075 -0.310 1.00 90.19 94 GLN A CA 1
ATOM 772 C C . GLN A 1 94 ? 2.210 17.697 -0.379 1.00 90.19 94 GLN A C 1
ATOM 774 O O . GLN A 1 94 ? 1.011 17.604 -0.149 1.00 90.19 94 GLN A O 1
ATOM 779 N N . ASP A 1 95 ? 2.951 16.624 -0.658 1.00 90.75 95 ASP A N 1
ATOM 780 C CA . ASP A 1 95 ? 2.463 15.245 -0.796 1.00 90.75 95 ASP A CA 1
ATOM 781 C C . ASP A 1 95 ? 2.994 14.325 0.314 1.00 90.75 95 ASP A C 1
ATOM 783 O O . ASP A 1 95 ? 2.932 13.104 0.208 1.00 90.75 95 ASP A O 1
ATOM 787 N N . ILE A 1 96 ? 3.559 14.908 1.371 1.00 90.69 96 ILE A N 1
ATOM 788 C CA . ILE A 1 96 ? 4.131 14.199 2.513 1.00 90.69 96 ILE A CA 1
ATOM 789 C C . ILE A 1 96 ? 3.248 14.439 3.735 1.00 90.69 96 ILE A C 1
ATOM 791 O O . ILE A 1 96 ? 2.932 15.582 4.070 1.00 90.69 96 ILE A O 1
ATOM 795 N N . VAL A 1 97 ? 2.918 13.359 4.439 1.00 88.19 97 VAL A N 1
ATOM 796 C CA . VAL A 1 97 ? 2.210 13.389 5.720 1.00 88.19 97 VAL A CA 1
ATOM 797 C C . VAL A 1 97 ? 3.118 12.787 6.785 1.00 88.19 97 VAL A C 1
ATOM 799 O O . VAL A 1 97 ? 3.494 11.617 6.713 1.00 88.19 97 VAL A O 1
ATOM 802 N N . PHE A 1 98 ? 3.470 13.592 7.788 1.00 86.88 98 PHE A N 1
ATOM 803 C CA . PHE A 1 98 ? 4.201 13.106 8.954 1.00 86.88 98 PHE A CA 1
ATOM 804 C C . PHE A 1 98 ? 3.235 12.499 9.969 1.00 86.88 98 PHE A C 1
ATOM 806 O O . PHE A 1 98 ? 2.315 13.170 10.437 1.00 86.88 98 PHE A O 1
ATOM 813 N N . LEU A 1 99 ? 3.474 11.243 10.336 1.00 82.56 99 LEU A N 1
ATOM 814 C CA . LEU A 1 99 ? 2.695 10.518 11.337 1.00 82.56 99 LEU A CA 1
ATOM 815 C C . LEU A 1 99 ? 3.043 10.956 12.770 1.00 82.56 99 LEU A C 1
ATOM 817 O O . LEU A 1 99 ? 2.246 10.746 13.681 1.00 82.56 99 LEU A O 1
ATOM 821 N N . ASN A 1 100 ? 4.212 11.580 12.966 1.00 83.69 100 ASN A N 1
ATOM 822 C CA . ASN A 1 100 ? 4.795 11.931 14.267 1.00 83.69 100 ASN A CA 1
ATOM 823 C C . ASN A 1 100 ? 4.853 10.723 15.214 1.00 83.69 100 ASN A C 1
ATOM 825 O O . ASN A 1 100 ? 4.431 10.785 16.372 1.00 83.69 100 ASN A O 1
ATOM 829 N N . SER A 1 101 ? 5.346 9.598 14.692 1.00 78.06 101 SER A N 1
ATOM 830 C CA . SER A 1 101 ? 5.422 8.349 15.446 1.00 78.06 101 SER A CA 1
ATOM 831 C C . SER A 1 101 ? 6.442 8.461 16.579 1.00 78.06 101 SER A C 1
ATOM 833 O O . SER A 1 101 ? 7.612 8.777 16.358 1.00 78.06 101 SER A O 1
ATOM 835 N N . SER A 1 102 ? 6.029 8.125 17.802 1.00 72.69 102 SER A N 1
ATOM 836 C CA . SER A 1 102 ? 6.943 7.971 18.943 1.00 72.69 102 SER A CA 1
ATOM 837 C C . SER A 1 102 ? 7.798 6.703 18.853 1.00 72.69 102 SER A C 1
ATOM 839 O O . SER A 1 102 ? 8.772 6.565 19.593 1.00 72.69 102 SER A O 1
ATOM 841 N N . TYR A 1 103 ? 7.445 5.782 17.953 1.00 68.56 103 TYR A N 1
ATOM 842 C CA . TYR A 1 103 ? 8.149 4.532 17.722 1.00 68.56 103 TYR A CA 1
ATOM 843 C C . TYR A 1 103 ? 8.915 4.579 16.398 1.00 68.56 103 TYR A C 1
ATOM 845 O O . TYR A 1 103 ? 8.335 4.804 15.336 1.00 68.56 103 TYR A O 1
ATOM 853 N N . SER A 1 104 ? 10.222 4.332 16.457 1.00 62.72 104 SER A N 1
ATOM 854 C CA . SER A 1 104 ? 11.080 4.166 15.285 1.00 62.72 104 SER A CA 1
ATOM 855 C C . SER A 1 104 ? 11.155 2.688 14.902 1.00 62.72 104 SER A C 1
ATOM 857 O O . SER A 1 104 ? 11.990 1.929 15.395 1.00 62.72 104 SER A O 1
ATOM 859 N N . GLY A 1 105 ? 10.258 2.263 14.012 1.00 57.84 105 GLY A N 1
ATOM 860 C CA . GLY A 1 105 ? 10.323 0.935 13.407 1.00 57.84 105 GLY A CA 1
ATOM 861 C C . GLY A 1 105 ? 11.486 0.805 12.416 1.00 57.84 105 GLY A C 1
ATOM 862 O O . GLY A 1 105 ? 11.976 1.790 11.858 1.00 57.84 105 GLY A O 1
ATOM 863 N N . TYR A 1 106 ? 11.927 -0.430 12.162 1.00 46.47 106 TYR A N 1
ATOM 864 C CA . TYR A 1 106 ? 12.929 -0.712 11.133 1.00 46.47 106 TYR A CA 1
ATOM 865 C C . TYR A 1 106 ? 12.240 -1.090 9.819 1.00 46.47 106 TYR A C 1
ATOM 867 O O . TYR A 1 106 ? 11.605 -2.137 9.707 1.00 46.47 106 TYR A O 1
ATOM 875 N N . VAL A 1 107 ? 12.392 -0.249 8.801 1.00 50.69 107 VAL A N 1
ATOM 876 C CA . VAL A 1 107 ? 11.873 -0.489 7.451 1.00 50.69 107 VAL A CA 1
ATOM 877 C C . VAL A 1 107 ? 13.045 -0.803 6.533 1.00 50.69 107 VAL A C 1
ATOM 879 O O . VAL A 1 107 ? 13.949 0.010 6.359 1.00 50.69 107 VAL A O 1
ATOM 882 N N . VAL A 1 108 ? 13.037 -1.989 5.922 1.00 40.88 108 VAL A N 1
ATOM 883 C CA . VAL A 1 108 ? 14.227 -2.508 5.226 1.00 40.88 108 VAL A CA 1
ATOM 884 C C . VAL A 1 108 ? 14.303 -2.102 3.750 1.00 40.88 108 VAL A C 1
ATOM 886 O O . VAL A 1 108 ? 15.401 -2.131 3.205 1.00 40.88 108 VAL A O 1
ATOM 889 N N . ARG A 1 109 ? 13.193 -1.735 3.093 1.00 46.22 109 ARG A N 1
ATOM 890 C CA . ARG A 1 109 ? 13.096 -1.177 1.722 1.00 46.22 109 ARG A CA 1
ATOM 891 C C . ARG A 1 109 ? 11.610 -1.026 1.378 1.00 46.22 109 ARG A 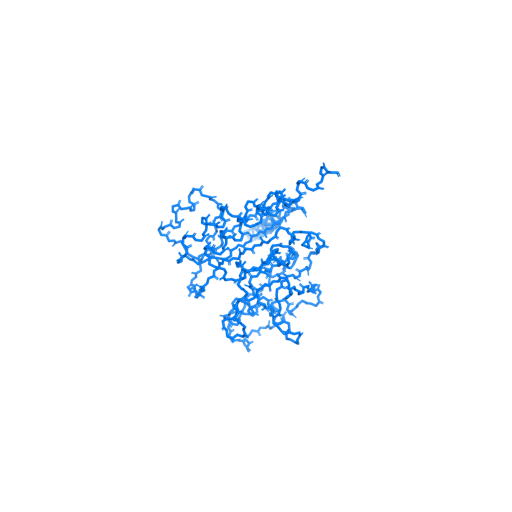C 1
ATOM 893 O O . ARG A 1 109 ? 10.909 -2.031 1.431 1.00 46.22 109 ARG A O 1
ATOM 900 N N . PHE A 1 110 ? 11.175 0.150 0.934 1.00 46.41 110 PHE A N 1
ATOM 901 C CA . PHE A 1 110 ? 9.902 0.309 0.226 1.00 46.41 110 PHE A CA 1
ATOM 902 C C . PHE A 1 110 ? 10.193 0.868 -1.142 1.00 46.41 110 PHE A C 1
ATOM 904 O O . PHE A 1 110 ? 10.537 2.032 -1.325 1.00 46.41 110 PHE A O 1
ATOM 911 N N . SER A 1 111 ? 10.145 -0.010 -2.116 1.00 45.69 111 SER A N 1
ATOM 912 C CA . SER A 1 111 ? 10.168 0.419 -3.486 1.00 45.69 111 SER A CA 1
ATOM 913 C C . SER A 1 111 ? 9.411 -0.672 -4.205 1.00 45.69 111 SER A C 1
ATOM 915 O O . SER A 1 111 ? 9.835 -1.823 -4.311 1.00 45.69 111 SER A O 1
ATOM 917 N N . GLU A 1 112 ? 8.171 -0.328 -4.491 1.00 53.38 112 GLU A N 1
ATOM 918 C CA . GLU A 1 112 ? 7.247 -1.168 -5.207 1.00 53.38 112 GLU A CA 1
ATOM 919 C C . GLU A 1 112 ? 7.017 -0.477 -6.524 1.00 53.38 112 GLU A C 1
ATOM 921 O O . GLU A 1 112 ? 6.809 0.737 -6.574 1.00 53.38 112 GLU A O 1
ATOM 926 N N . LYS A 1 113 ? 7.097 -1.242 -7.602 1.00 54.19 113 LYS A N 1
ATOM 927 C CA . LYS A 1 113 ? 6.655 -0.737 -8.881 1.00 54.19 113 LYS A CA 1
ATOM 928 C C . LYS A 1 113 ? 5.445 -1.515 -9.329 1.00 54.19 113 LYS A C 1
ATOM 930 O O . LYS A 1 113 ? 5.505 -2.738 -9.435 1.00 54.19 113 LYS A O 1
ATOM 935 N N . LYS A 1 114 ? 4.393 -0.763 -9.635 1.00 56.12 114 LYS A N 1
ATOM 936 C CA . LYS A 1 114 ? 3.157 -1.279 -10.190 1.00 56.12 114 LYS A CA 1
ATOM 937 C C . LYS A 1 114 ? 3.167 -1.222 -11.716 1.00 56.12 114 LYS A C 1
ATOM 939 O O . LYS A 1 114 ? 3.709 -0.283 -12.304 1.00 56.12 114 LYS A O 1
ATOM 944 N N . CYS A 1 115 ? 2.583 -2.222 -12.358 1.00 61.25 115 CYS A N 1
ATOM 945 C CA . CYS A 1 115 ? 2.450 -2.282 -13.810 1.00 61.25 115 CYS A CA 1
ATOM 946 C C . CYS A 1 115 ? 1.026 -1.902 -14.240 1.00 61.25 115 CYS A C 1
ATOM 948 O O . CYS A 1 115 ? 0.065 -2.160 -13.516 1.00 61.25 115 CYS A O 1
ATOM 950 N N . THR A 1 116 ? 0.877 -1.284 -15.413 1.00 60.69 116 THR A N 1
ATOM 951 C CA . THR A 1 116 ? -0.366 -0.621 -15.855 1.00 60.69 116 THR A CA 1
ATOM 952 C C . THR A 1 116 ? -1.569 -1.557 -16.001 1.00 60.69 116 THR A C 1
ATOM 954 O O . THR A 1 116 ? -2.691 -1.158 -15.694 1.00 60.69 116 THR A O 1
ATOM 957 N N . ASN A 1 117 ? -1.360 -2.835 -16.341 1.00 65.75 117 ASN A N 1
ATOM 958 C CA . ASN A 1 117 ? -2.434 -3.843 -16.369 1.00 65.75 117 ASN A CA 1
ATOM 959 C C . ASN A 1 117 ? -3.109 -4.049 -14.999 1.00 65.75 117 ASN A C 1
ATOM 961 O O . ASN A 1 117 ? -4.263 -4.466 -14.923 1.00 65.75 117 ASN A O 1
ATOM 965 N N . GLY A 1 118 ? -2.415 -3.709 -13.914 1.00 64.50 118 GLY A N 1
ATOM 966 C CA . GLY A 1 118 ? -2.944 -3.788 -12.563 1.00 64.50 118 GLY A CA 1
ATOM 967 C C . GLY A 1 118 ? -4.192 -2.969 -12.300 1.00 64.50 118 GLY A C 1
ATOM 968 O O . GLY A 1 118 ? -5.026 -3.346 -11.482 1.00 64.50 118 GLY A O 1
ATOM 969 N N . PHE A 1 119 ? -4.340 -1.849 -12.999 1.00 68.62 119 PHE A N 1
ATOM 970 C CA . PHE A 1 119 ? -5.482 -0.965 -12.809 1.00 68.62 119 PHE A CA 1
ATOM 971 C C . PHE A 1 119 ? -6.767 -1.527 -13.393 1.00 68.62 119 PHE A C 1
ATOM 973 O O . PHE A 1 119 ? -7.834 -1.320 -12.822 1.00 68.62 119 PHE A O 1
ATOM 980 N N . VAL A 1 120 ? -6.676 -2.312 -14.466 1.00 73.44 120 VAL A N 1
ATOM 981 C CA . VAL A 1 120 ? -7.834 -3.034 -15.009 1.00 73.44 120 VAL A CA 1
ATOM 982 C C . VAL A 1 120 ? -8.363 -4.028 -13.974 1.00 73.44 120 VAL A C 1
ATOM 984 O O . VAL A 1 120 ? -9.563 -4.079 -13.721 1.00 73.44 120 VAL A O 1
ATOM 987 N N . ILE A 1 121 ? -7.461 -4.756 -13.306 1.00 76.94 121 ILE A N 1
ATOM 988 C CA . ILE A 1 121 ? -7.833 -5.682 -12.229 1.00 76.94 121 ILE A CA 1
ATOM 989 C C . ILE A 1 121 ? -8.520 -4.910 -11.097 1.00 76.94 121 ILE A C 1
ATOM 991 O O . ILE A 1 121 ? -9.644 -5.239 -10.728 1.00 76.94 121 ILE A O 1
ATOM 995 N N . LEU A 1 122 ? -7.913 -3.834 -10.594 1.00 74.38 122 LEU A N 1
ATOM 996 C CA . LEU A 1 122 ? -8.470 -3.093 -9.456 1.00 74.38 122 LEU A CA 1
ATOM 997 C C . LEU A 1 122 ? -9.800 -2.403 -9.760 1.00 74.38 122 LEU A C 1
ATOM 999 O O . LEU A 1 122 ? -10.722 -2.461 -8.949 1.00 74.38 122 LEU A O 1
ATOM 1003 N N . THR A 1 123 ? -9.942 -1.815 -10.948 1.00 75.38 123 THR A N 1
ATOM 1004 C CA . THR A 1 123 ? -11.202 -1.188 -11.370 1.00 75.38 123 THR A CA 1
ATOM 1005 C C . THR A 1 123 ? -12.344 -2.193 -11.519 1.00 75.38 123 THR A C 1
ATOM 1007 O O . THR A 1 123 ? -13.498 -1.806 -11.336 1.00 75.38 123 THR A O 1
ATOM 1010 N N . SER A 1 124 ? -12.044 -3.469 -11.787 1.00 82.62 124 SER A N 1
ATOM 1011 C CA . SER A 1 124 ? -13.044 -4.545 -11.819 1.00 82.62 124 SER A CA 1
ATOM 1012 C C . SER A 1 124 ? -13.466 -5.042 -10.429 1.00 82.62 124 SER A C 1
ATOM 1014 O O . SER A 1 124 ? -14.572 -5.551 -10.271 1.00 82.62 124 SER A O 1
ATOM 1016 N N . LEU A 1 125 ? -12.619 -4.857 -9.411 1.00 84.50 125 LEU A N 1
ATOM 1017 C CA . LEU A 1 125 ? -12.833 -5.362 -8.050 1.00 84.50 125 LEU A CA 1
ATOM 1018 C C . LEU A 1 125 ? -13.533 -4.361 -7.118 1.00 84.50 125 LEU A C 1
ATOM 1020 O O . LEU A 1 125 ? -13.659 -4.638 -5.927 1.00 84.50 125 LEU A O 1
ATOM 1024 N N . LYS A 1 126 ? -13.982 -3.205 -7.633 1.00 82.19 126 LYS A N 1
ATOM 1025 C CA . LYS A 1 126 ? -14.574 -2.100 -6.856 1.00 82.19 126 LYS A CA 1
ATOM 1026 C C . LYS A 1 126 ? -15.637 -2.587 -5.866 1.00 82.19 126 LYS A C 1
ATOM 1028 O O . LYS A 1 126 ? -16.794 -2.799 -6.222 1.00 82.19 126 LYS A O 1
ATOM 1033 N N . HIS A 1 127 ? -15.247 -2.700 -4.599 1.00 89.38 127 HIS A N 1
ATOM 1034 C CA . HIS A 1 127 ? -16.137 -3.085 -3.516 1.00 89.38 127 HIS A CA 1
ATOM 1035 C C . HIS A 1 127 ? -15.760 -2.341 -2.231 1.00 89.38 127 HIS A C 1
ATOM 1037 O O . HIS A 1 127 ? -14.595 -2.276 -1.847 1.00 89.38 127 HIS A O 1
ATOM 1043 N N . LEU A 1 128 ? -16.757 -1.788 -1.533 1.00 89.44 128 LEU A N 1
ATOM 1044 C CA . LEU A 1 128 ? -16.539 -0.971 -0.329 1.00 89.44 128 LEU A CA 1
ATOM 1045 C C . LEU A 1 128 ? -15.891 -1.763 0.818 1.00 89.44 128 LEU A C 1
ATOM 1047 O O . LEU A 1 128 ? -15.186 -1.188 1.641 1.00 89.44 128 LEU A O 1
ATOM 1051 N N . LYS A 1 129 ? -16.099 -3.083 0.823 1.00 92.19 129 LYS A N 1
ATOM 1052 C CA . LYS A 1 129 ? -15.547 -4.042 1.793 1.00 92.19 129 LYS A CA 1
ATOM 1053 C C . LYS A 1 129 ? -14.380 -4.886 1.263 1.00 92.19 129 LYS A C 1
ATOM 1055 O O . LYS A 1 129 ? -14.154 -5.989 1.751 1.00 92.19 129 LYS A O 1
ATOM 1060 N N . LEU A 1 130 ? -13.727 -4.437 0.190 1.00 91.94 130 LEU A N 1
ATOM 1061 C CA . LEU A 1 130 ? -12.643 -5.186 -0.444 1.00 91.94 130 LEU A CA 1
ATOM 1062 C C . LEU A 1 130 ? -11.386 -5.168 0.423 1.00 91.94 130 LEU A C 1
ATOM 1064 O O . LEU A 1 130 ? -10.945 -4.105 0.845 1.00 91.94 130 LEU A O 1
ATOM 1068 N N . TYR A 1 131 ? -10.759 -6.324 0.561 1.00 90.44 131 TYR A N 1
ATOM 1069 C CA . TYR A 1 131 ? -9.328 -6.449 0.755 1.00 90.44 131 TYR A CA 1
ATOM 1070 C C . TYR A 1 131 ? -8.737 -7.131 -0.488 1.00 90.44 131 TYR A C 1
ATOM 1072 O O . TYR A 1 131 ? -9.132 -8.242 -0.841 1.00 90.44 131 TYR A O 1
ATOM 1080 N N . TYR A 1 132 ? -7.787 -6.481 -1.152 1.00 89.25 132 TYR A N 1
ATOM 1081 C CA . TYR A 1 132 ? -7.005 -7.063 -2.242 1.00 89.25 132 TYR A CA 1
ATOM 1082 C C . TYR A 1 132 ? -5.521 -6.913 -1.935 1.00 89.25 132 TYR A C 1
ATOM 1084 O O . TYR A 1 132 ? -5.079 -5.837 -1.540 1.00 89.25 132 TYR A O 1
ATOM 1092 N N . GLY A 1 133 ? -4.742 -7.969 -2.138 1.00 87.75 133 GLY A N 1
ATOM 1093 C CA . GLY A 1 133 ? -3.312 -7.932 -1.860 1.00 87.75 133 GLY A CA 1
ATOM 1094 C C . GLY A 1 133 ? -2.687 -9.315 -1.863 1.00 87.75 133 GLY A C 1
ATOM 1095 O O . GLY A 1 133 ? -3.224 -10.262 -2.436 1.00 87.75 133 GLY A O 1
ATOM 1096 N N . TRP A 1 134 ? -1.538 -9.439 -1.210 1.00 85.25 134 TRP A N 1
ATOM 1097 C CA . TRP A 1 134 ? -0.817 -10.703 -1.095 1.00 85.25 134 TRP A CA 1
ATOM 1098 C C . TRP A 1 134 ? -1.168 -11.411 0.228 1.00 85.25 134 TRP A C 1
ATOM 1100 O O . TRP A 1 134 ? -1.360 -10.759 1.256 1.00 85.25 134 TRP A O 1
ATOM 1110 N N . GLN A 1 135 ? -1.271 -12.746 0.223 1.00 83.44 135 GLN A N 1
ATOM 1111 C CA . GLN A 1 135 ? -1.661 -13.538 1.402 1.00 83.44 135 GLN A CA 1
ATOM 1112 C C . GLN A 1 135 ? -0.655 -14.664 1.728 1.00 83.44 135 GLN A C 1
ATOM 1114 O O . GLN A 1 135 ? -0.418 -15.558 0.914 1.00 83.44 135 GLN A O 1
ATOM 1119 N N . HIS A 1 136 ? -0.111 -14.682 2.948 1.00 73.00 136 HIS A N 1
ATOM 1120 C CA . HIS A 1 136 ? 0.633 -15.804 3.540 1.00 73.00 136 HIS A CA 1
ATOM 1121 C C . HIS A 1 136 ? -0.316 -16.950 3.868 1.00 73.00 136 HIS A C 1
ATOM 1123 O O . HIS A 1 136 ? -1.137 -16.823 4.770 1.00 73.00 136 HIS A O 1
ATOM 1129 N N . ASN A 1 137 ? -0.098 -18.096 3.218 1.00 68.31 137 ASN A N 1
ATOM 1130 C CA . ASN A 1 137 ? -0.762 -19.374 3.487 1.00 68.31 137 ASN A CA 1
ATOM 1131 C C . ASN A 1 137 ? -2.312 -19.319 3.415 1.00 68.31 137 ASN A C 1
ATOM 1133 O O . ASN A 1 137 ? -2.990 -18.428 3.923 1.00 68.31 137 ASN A O 1
ATOM 1137 N N . LYS A 1 138 ? -2.935 -20.317 2.785 1.00 61.41 138 LYS A N 1
ATOM 1138 C CA . LYS A 1 138 ? -4.403 -20.334 2.664 1.00 61.41 138 LYS A CA 1
ATOM 1139 C C . LYS A 1 138 ? -5.100 -20.508 4.018 1.00 61.41 138 LYS A C 1
ATOM 1141 O O . LYS A 1 138 ? -6.229 -20.064 4.170 1.00 61.41 138 LYS A O 1
ATOM 1146 N N . GLU A 1 139 ? -4.424 -21.128 4.983 1.00 58.16 139 GLU A N 1
ATOM 1147 C CA . GLU A 1 139 ? -5.041 -21.587 6.233 1.00 58.16 139 GLU A CA 1
ATOM 1148 C C . GLU A 1 139 ? -5.174 -20.512 7.319 1.00 58.16 139 GLU A C 1
ATOM 1150 O O . GLU A 1 139 ? -6.105 -20.580 8.113 1.00 58.16 139 GLU A O 1
ATOM 1155 N N . TYR A 1 140 ? -4.287 -19.512 7.360 1.00 56.47 140 TYR A N 1
ATOM 1156 C CA . TYR A 1 140 ? -4.211 -18.587 8.504 1.00 56.47 140 TYR A CA 1
ATOM 1157 C C . TYR A 1 140 ? -4.684 -17.165 8.205 1.00 56.47 140 TYR A C 1
ATOM 1159 O O . TYR A 1 140 ? -4.592 -16.315 9.087 1.00 56.47 140 TYR A O 1
ATOM 1167 N N . MET A 1 141 ? -5.162 -16.891 6.981 1.00 59.94 141 MET A N 1
ATOM 1168 C CA . MET A 1 141 ? -5.478 -15.528 6.510 1.00 59.94 141 MET A CA 1
ATOM 1169 C C . MET A 1 141 ? -4.398 -14.510 6.903 1.00 59.94 141 MET A C 1
ATOM 1171 O O . MET A 1 141 ? -4.681 -13.343 7.166 1.00 59.94 141 MET A O 1
ATOM 1175 N N . GLN A 1 142 ? -3.142 -14.956 6.978 1.00 65.75 142 GLN A N 1
ATOM 1176 C CA . GLN A 1 142 ? -2.065 -14.062 7.328 1.00 65.75 142 GLN A CA 1
ATOM 1177 C C . GLN A 1 142 ? -1.816 -13.234 6.080 1.00 65.75 142 GLN A C 1
ATOM 1179 O O . GLN A 1 142 ? -1.427 -13.738 5.039 1.00 65.75 142 GLN A O 1
ATOM 1184 N N . ILE A 1 143 ? -2.159 -11.968 6.141 1.00 63.06 143 ILE A N 1
ATOM 1185 C CA . ILE A 1 143 ? -1.934 -11.038 5.048 1.00 63.06 143 ILE A CA 1
ATOM 1186 C C . ILE A 1 143 ? -0.498 -10.514 5.174 1.00 63.06 143 ILE A C 1
ATOM 1188 O O . ILE A 1 143 ? 0.040 -10.474 6.277 1.00 63.06 143 ILE A O 1
ATOM 1192 N N . ASP A 1 144 ? 0.160 -10.199 4.057 1.00 63.75 144 ASP A N 1
ATOM 1193 C CA . ASP A 1 144 ? 1.415 -9.439 4.092 1.00 63.75 144 ASP A CA 1
ATOM 1194 C C . ASP A 1 144 ? 1.185 -8.056 3.481 1.00 63.75 144 ASP A C 1
ATOM 1196 O O . ASP A 1 144 ? 0.590 -7.924 2.408 1.00 63.75 144 ASP A O 1
ATOM 1200 N N . GLU A 1 145 ? 1.670 -7.026 4.165 1.00 62.59 145 GLU A N 1
ATOM 1201 C CA . GLU A 1 145 ? 1.434 -5.615 3.845 1.00 62.59 145 GLU A CA 1
ATOM 1202 C C . GLU A 1 145 ? 2.558 -5.061 2.982 1.00 62.59 145 GLU A C 1
ATOM 1204 O O . GLU A 1 145 ? 3.328 -4.188 3.381 1.00 62.59 145 GLU A O 1
ATOM 1209 N N . MET A 1 146 ? 2.678 -5.615 1.785 1.00 69.56 146 MET A N 1
ATOM 1210 C CA . MET A 1 146 ? 3.537 -5.031 0.755 1.00 69.56 146 MET A CA 1
ATOM 1211 C C . MET A 1 146 ? 2.710 -4.008 -0.012 1.00 69.56 146 MET A C 1
ATOM 1213 O O . MET A 1 146 ? 2.896 -2.803 0.110 1.00 69.56 146 MET A O 1
ATOM 1217 N N . PHE A 1 147 ? 1.677 -4.530 -0.670 1.00 76.94 147 PHE A N 1
ATOM 1218 C CA . PHE A 1 147 ? 0.700 -3.786 -1.433 1.00 76.94 147 PHE A CA 1
ATOM 1219 C C . PHE A 1 147 ? -0.689 -4.295 -1.071 1.00 76.94 147 PHE A C 1
ATOM 1221 O O . PHE A 1 147 ? -1.008 -5.466 -1.302 1.00 76.94 147 PHE A O 1
ATOM 1228 N N . VAL A 1 148 ? -1.511 -3.408 -0.519 1.00 84.00 148 VAL A N 1
ATOM 1229 C CA . VAL A 1 148 ? -2.903 -3.698 -0.184 1.00 84.00 148 VAL A CA 1
ATOM 1230 C C . VAL A 1 148 ? -3.809 -2.640 -0.794 1.00 84.00 148 VAL A C 1
ATOM 1232 O O . VAL A 1 148 ? -3.461 -1.464 -0.872 1.00 84.00 148 VAL A O 1
ATOM 1235 N N . VAL A 1 149 ? -4.988 -3.064 -1.227 1.00 86.06 149 VAL A N 1
ATOM 1236 C CA . VAL A 1 149 ? -6.083 -2.184 -1.621 1.00 86.06 149 VAL A CA 1
ATOM 1237 C C . VAL A 1 149 ? -7.252 -2.489 -0.708 1.00 86.06 149 VAL A C 1
ATOM 1239 O O . VAL A 1 149 ? -7.721 -3.627 -0.641 1.00 86.06 149 VAL A O 1
ATOM 1242 N N . LEU A 1 150 ? -7.702 -1.458 -0.000 1.00 87.81 150 LEU A N 1
ATOM 1243 C CA . LEU A 1 150 ? -8.830 -1.533 0.912 1.00 87.81 150 LEU A CA 1
ATOM 1244 C C . LEU A 1 150 ? -10.003 -0.748 0.346 1.00 87.81 150 LEU A C 1
ATOM 1246 O O . LEU A 1 150 ? -9.856 0.382 -0.117 1.00 87.81 150 LEU A O 1
ATOM 1250 N N . GLY A 1 151 ? -11.190 -1.330 0.441 1.00 88.38 151 GLY A N 1
ATOM 1251 C CA . GLY A 1 151 ? -12.419 -0.589 0.241 1.00 88.38 151 GLY A CA 1
ATOM 1252 C C . GLY A 1 151 ? -12.609 0.456 1.346 1.00 88.38 151 GLY A C 1
ATOM 1253 O O . GLY A 1 151 ? -12.297 0.222 2.515 1.00 88.38 151 GLY A O 1
ATOM 1254 N N . MET A 1 152 ? -13.144 1.622 0.976 1.00 85.00 152 MET A N 1
ATOM 1255 C CA . MET A 1 152 ? -13.256 2.778 1.876 1.00 85.00 152 MET A CA 1
ATOM 1256 C C . MET A 1 152 ? -14.062 2.489 3.154 1.00 85.00 152 MET A C 1
ATOM 1258 O O . MET A 1 152 ? -13.760 3.027 4.215 1.00 85.00 152 MET A O 1
ATOM 1262 N N . ASP A 1 153 ? -15.072 1.621 3.088 1.00 90.12 153 ASP A N 1
ATOM 1263 C CA . ASP A 1 153 ? -15.864 1.243 4.264 1.00 90.12 153 ASP A CA 1
ATOM 1264 C C . ASP A 1 153 ? -15.022 0.438 5.271 1.00 90.12 153 ASP A C 1
ATOM 1266 O O . ASP A 1 153 ? -15.119 0.691 6.471 1.00 90.12 153 ASP A O 1
ATOM 1270 N N . LEU A 1 154 ? -14.100 -0.426 4.822 1.00 90.44 154 LEU A N 1
ATOM 1271 C CA . LEU A 1 154 ? -13.144 -1.068 5.740 1.00 90.44 154 LEU A CA 1
ATOM 1272 C C . LEU A 1 154 ? -12.193 -0.068 6.383 1.00 90.44 154 LEU A C 1
ATOM 1274 O O . LEU A 1 154 ? -11.984 -0.147 7.591 1.00 90.44 154 LEU A O 1
ATOM 1278 N N . VAL A 1 155 ? -11.660 0.885 5.615 1.00 86.88 155 VAL A N 1
ATOM 1279 C CA . VAL A 1 155 ? -10.779 1.935 6.156 1.00 86.88 155 VAL A CA 1
ATOM 1280 C C . VAL A 1 155 ? -11.486 2.695 7.280 1.00 86.88 155 VAL A C 1
ATOM 1282 O O . VAL A 1 155 ? -10.933 2.865 8.367 1.00 86.88 155 VAL A O 1
ATOM 1285 N N . LEU A 1 156 ? -12.745 3.089 7.060 1.00 86.75 156 LEU A N 1
ATOM 1286 C CA . LEU A 1 156 ? -13.543 3.794 8.063 1.00 86.75 156 LEU A CA 1
ATOM 1287 C C . LEU A 1 156 ? -13.802 2.943 9.311 1.00 86.75 156 LEU A C 1
ATOM 1289 O O . LEU A 1 156 ? -13.696 3.460 10.422 1.00 86.75 156 LEU A O 1
ATOM 1293 N N . ARG A 1 157 ? -14.113 1.651 9.154 1.00 90.38 157 ARG A N 1
ATOM 1294 C CA . ARG A 1 157 ? -14.322 0.737 10.290 1.00 90.38 157 ARG A CA 1
ATOM 1295 C C . ARG A 1 157 ? -13.046 0.521 11.094 1.00 90.38 157 ARG A C 1
ATOM 1297 O O . ARG A 1 157 ? -13.094 0.589 12.320 1.00 90.38 157 ARG A O 1
ATOM 1304 N N . ILE A 1 158 ? -11.920 0.296 10.415 1.00 89.44 158 ILE A N 1
ATOM 1305 C CA . ILE A 1 158 ? -10.603 0.137 11.043 1.00 89.44 158 ILE A CA 1
ATOM 1306 C C . ILE A 1 158 ? -10.291 1.379 11.881 1.00 89.44 158 ILE A C 1
ATOM 1308 O O . ILE A 1 158 ? -9.999 1.257 13.066 1.00 89.44 158 ILE A O 1
ATOM 1312 N N . ASN A 1 159 ? -10.470 2.569 11.306 1.00 86.69 159 ASN A N 1
ATOM 1313 C CA . ASN A 1 159 ? -10.215 3.838 11.987 1.00 86.69 159 ASN A CA 1
ATOM 1314 C C . ASN A 1 159 ? -11.150 4.109 13.186 1.00 86.69 159 ASN A C 1
ATOM 1316 O O . ASN A 1 159 ? -10.806 4.864 14.089 1.00 86.69 159 ASN A O 1
ATOM 1320 N N . GLN A 1 160 ? -12.349 3.519 13.208 1.00 88.44 160 GLN A N 1
ATOM 1321 C CA . GLN A 1 160 ? -13.307 3.678 14.310 1.00 88.44 160 GLN A CA 1
ATOM 1322 C C . GLN A 1 160 ? -13.061 2.722 15.479 1.00 88.44 160 GLN A C 1
ATOM 1324 O O . GLN A 1 160 ? -13.614 2.929 16.563 1.00 88.44 160 GLN A O 1
ATOM 1329 N N . ARG A 1 161 ? -12.271 1.662 15.285 1.00 88.31 161 ARG A N 1
ATOM 1330 C CA . ARG A 1 161 ? -11.997 0.694 16.345 1.00 88.31 161 ARG A CA 1
ATOM 1331 C C . ARG A 1 161 ? -10.849 1.146 17.235 1.00 88.31 161 ARG A C 1
ATOM 1333 O O . ARG A 1 161 ? -9.913 1.822 16.820 1.00 88.31 161 ARG A O 1
ATOM 1340 N N . LYS A 1 162 ? -10.917 0.720 18.495 1.00 90.38 162 LYS A N 1
ATOM 1341 C CA . LYS A 1 162 ? -9.857 0.973 19.466 1.00 90.38 162 LYS A CA 1
ATOM 1342 C C . LYS A 1 162 ? -8.645 0.096 19.158 1.00 90.38 162 LYS A C 1
ATOM 1344 O O . LYS A 1 162 ? -8.788 -1.106 18.950 1.00 90.38 162 LYS A O 1
ATOM 1349 N N . TYR A 1 163 ? -7.465 0.697 19.202 1.00 86.62 163 TYR A N 1
ATOM 1350 C CA . TYR A 1 163 ? -6.193 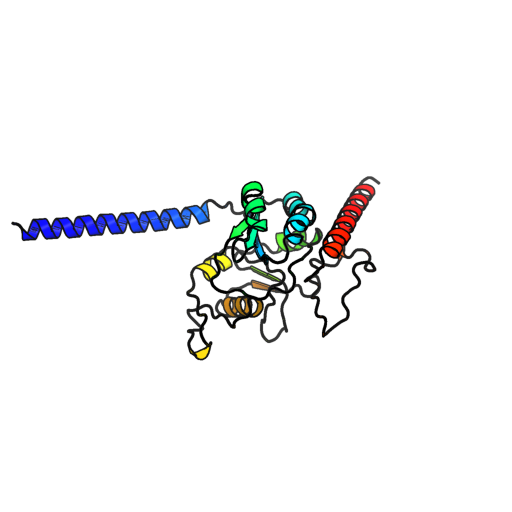0.007 19.034 1.00 86.62 163 TYR A CA 1
ATOM 1351 C C . TYR A 1 163 ? -5.677 -0.577 20.353 1.00 86.62 163 TYR A C 1
ATOM 1353 O O . TYR A 1 163 ? -5.707 0.101 21.385 1.00 86.62 163 TYR A O 1
ATOM 1361 N N . CYS A 1 164 ? -5.161 -1.804 20.318 1.00 86.56 164 CYS A N 1
ATOM 1362 C CA . CYS A 1 164 ? -4.478 -2.453 21.430 1.00 86.56 164 CYS A CA 1
ATOM 1363 C C . CYS A 1 164 ? -3.073 -2.896 21.003 1.00 86.56 164 CYS A C 1
ATOM 1365 O O . CYS A 1 164 ? -2.912 -3.800 20.192 1.00 86.56 164 CYS A O 1
ATOM 1367 N N . TYR A 1 165 ? -2.056 -2.263 21.589 1.00 82.00 165 TYR A N 1
ATOM 1368 C CA . TYR A 1 165 ? -0.631 -2.510 21.318 1.00 82.00 165 TYR A CA 1
ATOM 1369 C C . TYR A 1 165 ? 0.053 -3.363 22.406 1.00 82.00 165 TYR A C 1
ATOM 1371 O O . TYR A 1 165 ? 1.278 -3.439 22.479 1.00 82.00 165 TYR A O 1
ATOM 1379 N N . ARG A 1 166 ? -0.734 -3.926 23.331 1.00 80.81 166 ARG A N 1
ATOM 1380 C CA . ARG A 1 166 ? -0.239 -4.757 24.439 1.00 80.81 166 ARG A CA 1
ATOM 1381 C C . ARG A 1 166 ? -0.107 -6.213 23.995 1.00 80.81 166 ARG A C 1
ATOM 1383 O O . ARG A 1 166 ? -0.466 -6.562 22.876 1.00 80.81 166 ARG A O 1
ATOM 1390 N N . GLU A 1 167 ? 0.371 -7.078 24.890 1.00 79.94 167 GLU A N 1
ATOM 1391 C CA . GLU A 1 167 ? 0.311 -8.524 24.664 1.00 79.94 167 GLU A CA 1
ATOM 1392 C C . GLU A 1 167 ? -1.114 -8.943 24.284 1.00 79.94 167 GLU A C 1
ATOM 1394 O O . GLU A 1 167 ? -2.080 -8.513 24.914 1.00 79.94 167 GLU A O 1
ATOM 1399 N N . ARG A 1 168 ? -1.254 -9.814 23.280 1.00 78.62 168 ARG A N 1
ATOM 1400 C CA . ARG A 1 168 ? -2.560 -10.245 22.756 1.00 78.62 168 ARG A CA 1
ATOM 1401 C C . ARG A 1 168 ? -3.503 -10.798 23.828 1.00 78.62 168 ARG A C 1
ATOM 1403 O O . ARG A 1 168 ? -4.711 -10.625 23.725 1.00 78.62 168 ARG A O 1
ATOM 1410 N N . SER A 1 169 ? -2.965 -11.435 24.868 1.00 84.50 169 SER A N 1
ATOM 1411 C CA . SER A 1 169 ? -3.719 -11.924 26.034 1.00 84.50 169 SER A CA 1
ATOM 1412 C C . SER A 1 169 ? -4.411 -10.809 26.831 1.00 84.50 169 SER A C 1
ATOM 1414 O O . SER A 1 169 ? -5.357 -11.076 27.568 1.00 84.50 169 SER A O 1
ATOM 1416 N N . GLN A 1 170 ? -3.945 -9.569 26.689 1.00 87.44 170 GLN A N 1
ATOM 1417 C CA . GLN A 1 170 ? -4.442 -8.373 27.369 1.00 87.44 170 GLN A CA 1
ATOM 1418 C C . GLN A 1 170 ? -5.373 -7.533 26.486 1.00 87.44 170 GLN A C 1
ATOM 1420 O O . GLN A 1 170 ? -5.891 -6.517 26.952 1.00 87.44 170 GLN A O 1
ATOM 1425 N N . CYS A 1 171 ? -5.566 -7.931 25.228 1.00 88.69 171 CYS A N 1
ATOM 1426 C CA . CYS A 1 171 ? -6.416 -7.237 24.273 1.00 88.69 171 CYS A CA 1
ATOM 1427 C C . CYS A 1 171 ? -7.767 -7.938 24.133 1.00 88.69 171 CYS A C 1
ATOM 1429 O O . CYS A 1 171 ? -7.868 -9.166 24.169 1.00 88.69 171 CYS A O 1
ATOM 1431 N N . ASN A 1 172 ? -8.827 -7.159 23.923 1.00 88.38 172 ASN A N 1
ATOM 1432 C CA . ASN A 1 172 ? -10.119 -7.724 23.564 1.00 88.38 172 ASN A CA 1
ATOM 1433 C C . ASN A 1 172 ? -10.196 -7.914 22.045 1.00 88.38 172 ASN A C 1
ATOM 1435 O O . ASN A 1 172 ? -10.594 -7.004 21.323 1.00 88.38 172 ASN A O 1
ATOM 1439 N N . ASN A 1 173 ? -9.885 -9.121 21.573 1.00 80.69 173 ASN A N 1
ATOM 1440 C CA . ASN A 1 173 ? -9.857 -9.465 20.143 1.00 80.69 173 ASN A CA 1
ATOM 1441 C C . ASN A 1 173 ? -11.210 -9.306 19.417 1.00 80.69 173 ASN A C 1
ATOM 1443 O O . ASN A 1 173 ? -11.254 -9.410 18.197 1.00 80.69 173 ASN A O 1
ATOM 1447 N N . ILE A 1 174 ? -12.318 -9.093 20.139 1.00 82.00 174 ILE A N 1
ATOM 1448 C CA . ILE A 1 174 ? -13.640 -8.861 19.541 1.00 82.00 174 ILE A CA 1
ATOM 1449 C C . ILE A 1 174 ? -13.854 -7.371 19.273 1.00 82.00 174 ILE A C 1
ATOM 1451 O O . ILE A 1 174 ? -14.391 -7.002 18.229 1.00 82.00 174 ILE A O 1
ATOM 1455 N N . SER A 1 175 ? -13.465 -6.504 20.212 1.00 85.06 175 SER A N 1
ATOM 1456 C CA . SER A 1 175 ? -13.754 -5.064 20.156 1.00 85.06 175 SER A CA 1
ATOM 1457 C C . SER A 1 175 ? -12.559 -4.196 19.764 1.00 85.06 175 SER A C 1
ATOM 1459 O O . SER A 1 175 ? -12.746 -3.038 19.396 1.00 85.06 175 SER A O 1
ATOM 1461 N N . GLU A 1 176 ? -11.342 -4.724 19.858 1.00 90.19 176 GLU A N 1
ATOM 1462 C CA . GLU A 1 176 ? -10.094 -3.991 19.647 1.00 90.19 176 GLU A CA 1
ATOM 1463 C C . GLU A 1 176 ? -9.314 -4.556 18.457 1.00 90.19 176 GLU A C 1
ATOM 1465 O O . GLU A 1 176 ? -9.400 -5.740 18.131 1.00 90.19 176 GLU A O 1
ATOM 1470 N N . LEU A 1 177 ? -8.547 -3.685 17.808 1.00 89.12 177 LEU A N 1
ATOM 1471 C CA . LEU A 1 177 ? -7.568 -4.047 16.793 1.00 89.12 177 LEU A CA 1
ATOM 1472 C C . LEU A 1 177 ? -6.235 -4.321 17.478 1.00 89.12 177 LEU A C 1
ATOM 1474 O O . LEU A 1 177 ? -5.670 -3.425 18.104 1.00 89.12 177 LEU A O 1
ATOM 1478 N N . VAL A 1 178 ? -5.765 -5.563 17.396 1.00 86.44 178 VAL A N 1
ATOM 1479 C CA . VAL A 1 178 ? -4.528 -5.999 18.052 1.00 86.44 178 VAL A CA 1
ATOM 1480 C C . VAL A 1 178 ? -3.339 -5.801 17.128 1.00 86.44 178 VAL A C 1
ATOM 1482 O O . VAL A 1 178 ? -3.385 -6.204 15.968 1.00 86.44 178 VAL A O 1
ATOM 1485 N N . ASP A 1 179 ? -2.273 -5.215 17.656 1.00 81.00 179 ASP A N 1
ATOM 1486 C CA . ASP A 1 179 ? -0.983 -5.109 16.982 1.00 81.00 179 ASP A CA 1
ATOM 1487 C C . ASP A 1 179 ? 0.007 -6.115 17.564 1.00 81.00 179 ASP A C 1
ATOM 1489 O O . ASP A 1 179 ? 0.305 -6.082 18.757 1.00 81.00 179 ASP A O 1
ATOM 1493 N N . GLU A 1 180 ? 0.532 -7.006 16.726 1.00 74.56 180 GLU A N 1
ATOM 1494 C CA . GLU A 1 180 ? 1.550 -7.981 17.137 1.00 74.56 180 GLU A CA 1
ATOM 1495 C C . GLU A 1 180 ? 2.988 -7.485 16.866 1.00 74.56 180 GLU A C 1
ATOM 1497 O O . GLU A 1 180 ? 3.931 -8.279 16.849 1.00 74.56 180 GLU A O 1
ATOM 1502 N N . GLY A 1 181 ? 3.178 -6.174 16.663 1.00 65.88 181 GLY A N 1
ATOM 1503 C CA . GLY A 1 181 ? 4.496 -5.535 16.549 1.00 65.88 181 GLY A CA 1
ATOM 1504 C C . GLY A 1 181 ? 5.148 -5.678 15.173 1.00 65.88 181 GLY A C 1
ATOM 1505 O O . GLY A 1 181 ? 6.329 -5.378 15.002 1.00 65.88 181 GLY A O 1
ATOM 1506 N N . TRP A 1 182 ? 4.384 -6.132 14.185 1.00 65.69 182 TRP A N 1
ATOM 1507 C CA . TRP A 1 182 ? 4.794 -6.211 12.790 1.00 65.69 182 TRP A CA 1
ATOM 1508 C C . TRP A 1 182 ? 3.627 -5.703 11.971 1.00 65.69 182 TRP A C 1
ATOM 1510 O O . TRP A 1 182 ? 2.647 -6.438 11.897 1.00 65.69 182 TRP A O 1
ATOM 1520 N N . GLY A 1 183 ? 3.762 -4.513 11.361 1.00 62.06 183 GLY A N 1
ATOM 1521 C CA . GLY A 1 183 ? 2.728 -3.889 10.519 1.00 62.06 183 GLY A CA 1
ATOM 1522 C C . GLY A 1 183 ? 1.952 -4.949 9.752 1.00 62.06 183 GLY A C 1
ATOM 1523 O O . GLY A 1 183 ? 0.842 -5.242 10.154 1.00 62.06 183 GLY A O 1
ATOM 1524 N N . GLY A 1 184 ? 2.646 -5.693 8.873 1.00 61.72 184 GLY A N 1
ATOM 1525 C CA . GLY A 1 184 ? 2.133 -6.815 8.067 1.00 61.72 184 GLY A CA 1
ATOM 1526 C C . GLY A 1 184 ? 1.183 -7.811 8.733 1.00 61.72 184 GLY A C 1
ATOM 1527 O O . GLY A 1 184 ? 0.195 -8.230 8.136 1.00 61.72 184 GLY A O 1
ATOM 1528 N N . LYS A 1 185 ? 1.485 -8.245 9.959 1.00 67.81 185 LYS A N 1
ATOM 1529 C CA . LYS A 1 185 ? 0.633 -9.214 10.666 1.00 67.81 185 LYS A CA 1
ATOM 1530 C C . LYS A 1 185 ? -0.638 -8.554 11.187 1.00 67.81 185 LYS A C 1
ATOM 1532 O O . LYS A 1 185 ? -1.653 -9.232 11.353 1.00 67.81 185 LYS A O 1
ATOM 1537 N N . SER A 1 186 ? -0.571 -7.257 11.445 1.00 74.19 186 SER A N 1
ATOM 1538 C CA . SER A 1 186 ? -1.602 -6.502 12.122 1.00 74.19 186 SER A CA 1
ATOM 1539 C C . SER A 1 186 ? -2.805 -6.267 11.210 1.00 74.19 186 SER A C 1
ATOM 1541 O O . SER A 1 186 ? -3.905 -6.558 11.667 1.00 74.19 186 SER A O 1
ATOM 1543 N N . ILE A 1 187 ? -2.678 -5.933 9.914 1.00 82.69 187 ILE A N 1
ATOM 1544 C CA . ILE A 1 187 ? -3.881 -5.788 9.067 1.00 82.69 187 ILE A CA 1
ATOM 1545 C C . ILE A 1 187 ? -4.656 -7.096 8.918 1.00 82.69 187 ILE A C 1
ATOM 1547 O O . ILE A 1 187 ? -5.881 -7.081 8.969 1.00 82.69 187 ILE A O 1
ATOM 1551 N N . GLY A 1 188 ? -3.980 -8.241 8.773 1.00 81.19 188 GLY A N 1
ATOM 1552 C CA . GLY A 1 188 ? -4.660 -9.533 8.654 1.00 81.19 188 GLY A CA 1
ATOM 1553 C C . GLY A 1 188 ? -5.462 -9.861 9.913 1.00 81.19 188 GLY A C 1
ATOM 1554 O O . GLY A 1 188 ? -6.629 -10.250 9.839 1.00 81.19 188 GLY A O 1
ATOM 1555 N N . LEU A 1 189 ? -4.867 -9.608 11.081 1.00 81.44 189 LEU A N 1
ATOM 1556 C CA . LEU A 1 189 ? -5.550 -9.731 12.367 1.00 81.44 189 LEU A CA 1
ATOM 1557 C C . LEU A 1 189 ? -6.703 -8.733 12.492 1.00 81.44 189 LEU A C 1
ATOM 1559 O O . LEU A 1 189 ? -7.785 -9.110 12.941 1.00 81.44 189 LEU A O 1
ATOM 1563 N N . TRP A 1 190 ? -6.518 -7.488 12.057 1.00 88.38 190 TRP A N 1
ATOM 1564 C CA . TRP A 1 190 ? -7.569 -6.474 12.091 1.00 88.38 190 TRP A CA 1
ATOM 1565 C C . TRP A 1 190 ? -8.725 -6.823 11.178 1.00 88.38 190 TRP A C 1
ATOM 1567 O O . TRP A 1 190 ? -9.860 -6.529 11.520 1.00 88.38 190 TRP A O 1
ATOM 1577 N N . LEU A 1 191 ? -8.464 -7.445 10.033 1.00 88.12 191 LEU A N 1
ATOM 1578 C CA . LEU A 1 191 ? -9.510 -7.857 9.109 1.00 88.12 191 LEU A CA 1
ATOM 1579 C C . LEU A 1 191 ? -10.273 -9.084 9.619 1.00 88.12 191 LEU A C 1
ATOM 1581 O O . LEU A 1 191 ? -11.467 -9.197 9.362 1.00 88.12 191 LEU A O 1
ATOM 1585 N N . SER A 1 192 ? -9.631 -9.947 10.414 1.00 86.19 192 SER A N 1
ATOM 1586 C CA . SER A 1 192 ? -10.245 -11.171 10.955 1.00 86.19 192 SER A CA 1
ATOM 1587 C C . SER A 1 192 ? -11.430 -10.942 11.906 1.00 86.19 192 SER A C 1
ATOM 1589 O O . SER A 1 192 ? -12.200 -11.867 12.157 1.00 86.19 192 SER A O 1
ATOM 1591 N N . VAL A 1 193 ? -11.602 -9.723 12.430 1.00 88.31 193 VAL A N 1
ATOM 1592 C CA . VAL A 1 193 ? -12.728 -9.362 13.316 1.00 88.31 193 VAL A CA 1
ATOM 1593 C C . VAL A 1 193 ? -13.990 -8.950 12.550 1.00 88.31 193 VAL A C 1
ATOM 1595 O O . VAL A 1 193 ? -15.008 -8.639 13.173 1.00 88.31 193 VAL A O 1
ATOM 1598 N N . TYR A 1 194 ? -13.912 -8.880 11.220 1.00 90.38 194 TYR A N 1
ATOM 1599 C CA . TYR A 1 194 ? -15.029 -8.574 10.337 1.00 90.38 194 TYR A CA 1
ATOM 1600 C C . TYR A 1 194 ? -15.396 -9.834 9.552 1.00 90.38 194 TYR A C 1
ATOM 1602 O O . TYR A 1 194 ? -14.568 -10.412 8.851 1.00 90.38 194 TYR A O 1
ATOM 1610 N N . ASP A 1 195 ? -16.648 -10.257 9.661 1.00 92.12 195 ASP A N 1
ATOM 1611 C CA . ASP A 1 195 ? -17.185 -11.449 9.001 1.00 92.12 195 ASP A CA 1
ATOM 1612 C C . ASP A 1 195 ? -17.607 -11.199 7.543 1.00 92.12 195 ASP A C 1
ATOM 1614 O O . ASP A 1 195 ? -17.907 -12.139 6.808 1.00 92.12 195 ASP A O 1
ATOM 1618 N N . ASP A 1 196 ? -17.612 -9.937 7.114 1.00 94.62 196 ASP A N 1
ATOM 1619 C CA . ASP A 1 196 ? -18.135 -9.478 5.829 1.00 94.62 196 ASP A CA 1
ATOM 1620 C C . ASP A 1 196 ? -17.071 -8.874 4.892 1.00 94.62 196 ASP A C 1
ATOM 1622 O O . ASP A 1 196 ? -17.412 -8.216 3.901 1.00 94.62 196 ASP A O 1
ATOM 1626 N N . VAL A 1 197 ? -15.784 -9.088 5.192 1.00 92.62 197 VAL A N 1
ATOM 1627 C CA . VAL A 1 197 ? -14.661 -8.691 4.327 1.00 92.62 197 VAL A CA 1
ATOM 1628 C C . VAL A 1 197 ? -14.614 -9.590 3.095 1.00 92.62 197 VAL A C 1
ATOM 1630 O O . VAL A 1 197 ? -14.614 -10.816 3.198 1.00 92.62 197 VAL A O 1
ATOM 1633 N N . ILE A 1 198 ? -14.507 -8.981 1.914 1.00 92.88 198 ILE A N 1
ATOM 1634 C CA . ILE A 1 198 ? -14.242 -9.709 0.670 1.00 92.88 198 ILE A CA 1
ATOM 1635 C C . ILE A 1 198 ? -12.741 -9.698 0.417 1.00 92.88 198 ILE A C 1
ATOM 1637 O O . ILE A 1 198 ? -12.181 -8.670 0.047 1.00 92.88 198 ILE A O 1
ATOM 1641 N N . THR A 1 199 ? -12.106 -10.850 0.601 1.00 90.69 199 THR A N 1
ATOM 1642 C CA . THR A 1 199 ? -10.663 -11.040 0.414 1.00 90.69 199 THR A CA 1
ATOM 1643 C C . THR A 1 199 ? -10.377 -11.584 -0.984 1.00 90.69 199 THR A C 1
ATOM 1645 O O . THR A 1 199 ? -10.852 -12.659 -1.346 1.00 90.69 199 THR A O 1
ATOM 1648 N N . VAL A 1 200 ? -9.558 -10.871 -1.757 1.00 90.94 200 VAL A N 1
ATOM 1649 C CA . VAL A 1 200 ? -9.098 -11.276 -3.092 1.00 90.94 200 VAL A CA 1
ATOM 1650 C C . VAL A 1 200 ? -7.568 -11.365 -3.087 1.00 90.94 200 VAL A C 1
ATOM 1652 O O . VAL A 1 200 ? -6.893 -10.354 -3.292 1.00 90.94 200 VAL A O 1
ATOM 1655 N N . PRO A 1 201 ? -6.991 -12.551 -2.819 1.00 89.31 201 PRO A N 1
ATOM 1656 C CA . PRO A 1 201 ? -5.545 -12.723 -2.833 1.00 89.31 201 PRO A CA 1
ATOM 1657 C C . PRO A 1 201 ? -5.007 -12.758 -4.269 1.00 89.31 201 PRO A C 1
ATOM 1659 O O . PRO A 1 201 ? -5.527 -13.491 -5.111 1.00 89.31 201 PRO A O 1
ATOM 1662 N N . ASP A 1 202 ? -3.917 -12.035 -4.532 1.00 88.19 202 ASP A N 1
ATOM 1663 C CA . ASP A 1 202 ? -3.234 -12.012 -5.830 1.00 88.19 202 ASP A CA 1
ATOM 1664 C C . ASP A 1 202 ? -1.747 -12.381 -5.731 1.00 88.19 202 ASP A C 1
ATOM 1666 O O . ASP A 1 202 ? -0.826 -11.674 -6.149 1.00 88.19 202 ASP A O 1
ATOM 1670 N N . ASN A 1 203 ? -1.506 -13.558 -5.164 1.00 87.00 203 ASN A N 1
ATOM 1671 C CA . ASN A 1 203 ? -0.164 -14.103 -4.990 1.00 87.00 203 ASN A CA 1
ATOM 1672 C C . ASN A 1 203 ? 0.542 -14.446 -6.312 1.00 87.00 203 ASN A C 1
ATOM 1674 O O . ASN A 1 203 ? 1.742 -14.716 -6.296 1.00 87.00 203 ASN A O 1
ATOM 1678 N N . GLN A 1 204 ? -0.194 -14.520 -7.426 1.00 86.62 204 GLN A N 1
ATOM 1679 C CA . GLN A 1 204 ? 0.361 -14.888 -8.730 1.00 86.62 204 GLN A CA 1
ATOM 1680 C C . GLN A 1 204 ? 0.906 -13.668 -9.472 1.00 86.62 204 GLN A C 1
ATOM 1682 O O . GLN A 1 204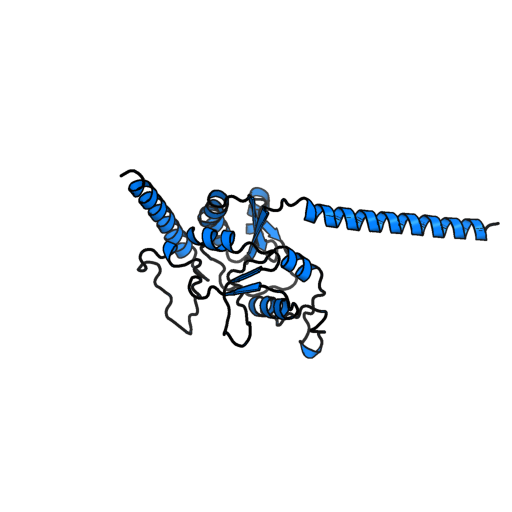 ? 1.939 -13.781 -10.133 1.00 86.62 204 GLN A O 1
ATOM 1687 N N . ASN A 1 205 ? 0.263 -12.506 -9.319 1.00 86.75 205 ASN A N 1
ATOM 1688 C CA . ASN A 1 205 ? 0.690 -11.281 -9.986 1.00 86.75 205 ASN A CA 1
ATOM 1689 C C . ASN A 1 205 ? 1.560 -10.389 -9.083 1.00 86.75 205 ASN A C 1
ATOM 1691 O O . ASN A 1 205 ? 2.253 -9.509 -9.589 1.00 86.75 205 ASN A O 1
ATOM 1695 N N . ILE A 1 206 ? 1.577 -10.595 -7.763 1.00 85.94 206 ILE A N 1
ATOM 1696 C CA . ILE A 1 206 ? 2.438 -9.847 -6.833 1.00 85.94 206 ILE A CA 1
ATOM 1697 C C . ILE A 1 206 ? 3.691 -10.667 -6.506 1.00 85.94 206 ILE A C 1
ATOM 1699 O O . ILE A 1 206 ? 3.634 -11.692 -5.822 1.00 85.94 206 ILE A O 1
ATOM 1703 N N . ILE A 1 207 ? 4.851 -10.199 -6.971 1.00 84.50 207 ILE A N 1
ATOM 1704 C CA . ILE A 1 207 ? 6.129 -10.864 -6.729 1.00 84.50 207 ILE A CA 1
ATOM 1705 C C . ILE A 1 207 ? 6.670 -10.494 -5.355 1.00 84.50 207 ILE A C 1
ATOM 1707 O O . ILE A 1 207 ? 7.163 -9.385 -5.126 1.00 84.50 207 ILE A O 1
ATOM 1711 N N . TYR A 1 208 ? 6.644 -11.479 -4.459 1.00 79.12 208 TYR A N 1
ATOM 1712 C CA . TYR A 1 208 ? 7.266 -11.377 -3.151 1.00 79.12 208 TYR A CA 1
ATOM 1713 C C . TYR A 1 208 ? 8.766 -11.667 -3.217 1.00 79.12 208 TYR A C 1
ATOM 1715 O O . TYR A 1 208 ? 9.196 -12.805 -3.422 1.00 79.12 208 TYR A O 1
ATOM 1723 N N . TYR A 1 209 ? 9.580 -10.643 -2.968 1.00 71.44 209 TYR A N 1
ATOM 1724 C CA . TYR A 1 209 ? 11.006 -10.833 -2.738 1.00 71.44 209 TYR A CA 1
ATOM 1725 C C . TYR A 1 209 ? 11.259 -11.422 -1.340 1.00 71.44 209 TYR A C 1
ATOM 1727 O O . TYR A 1 209 ? 11.311 -10.700 -0.337 1.00 71.44 209 TYR A O 1
ATOM 1735 N N . ASN A 1 210 ? 11.464 -12.740 -1.283 1.00 68.81 210 ASN A N 1
ATOM 1736 C CA . ASN A 1 210 ? 11.947 -13.446 -0.098 1.00 68.81 210 ASN A CA 1
ATOM 1737 C C . ASN A 1 210 ? 13.316 -14.073 -0.376 1.00 68.81 210 ASN A C 1
ATOM 1739 O O . ASN A 1 210 ? 13.403 -15.108 -1.033 1.00 68.81 210 ASN A O 1
ATOM 1743 N N . ARG A 1 211 ? 14.379 -13.479 0.187 1.00 59.34 211 ARG A N 1
ATOM 1744 C CA . ARG A 1 211 ? 15.767 -13.961 0.037 1.00 59.34 211 ARG A CA 1
ATOM 1745 C C . ARG A 1 211 ? 15.970 -15.416 0.453 1.00 59.34 211 ARG A C 1
ATOM 1747 O O . ARG A 1 211 ? 16.937 -16.023 0.013 1.00 59.34 211 ARG A O 1
ATOM 1754 N N . VAL A 1 212 ? 15.110 -15.942 1.322 1.00 62.47 212 VAL A N 1
ATOM 1755 C CA . VAL A 1 212 ? 15.284 -17.258 1.942 1.00 62.47 212 VAL A CA 1
ATOM 1756 C C . VAL A 1 212 ? 14.620 -18.366 1.123 1.00 62.47 212 VAL A C 1
ATOM 1758 O O . VAL A 1 212 ? 15.116 -19.486 1.114 1.00 62.47 212 VAL A O 1
ATOM 1761 N N . MET A 1 213 ? 13.509 -18.082 0.432 1.00 56.59 213 MET A N 1
ATOM 1762 C CA . MET A 1 213 ? 12.657 -19.142 -0.128 1.00 56.59 213 MET A CA 1
ATOM 1763 C C . MET A 1 213 ? 12.833 -19.386 -1.625 1.00 56.59 213 MET A C 1
ATOM 1765 O O . MET A 1 213 ? 12.686 -20.526 -2.060 1.00 56.59 213 MET A O 1
ATOM 1769 N N . LYS A 1 214 ? 13.131 -18.356 -2.426 1.00 61.66 214 LYS A N 1
ATOM 1770 C CA . LYS A 1 214 ? 13.381 -18.499 -3.868 1.00 61.66 214 LYS A CA 1
ATOM 1771 C C . LYS A 1 214 ? 14.365 -17.427 -4.333 1.00 61.66 214 LYS A C 1
ATOM 1773 O O . LYS A 1 214 ? 14.295 -16.303 -3.829 1.00 61.66 214 LYS A O 1
ATOM 1778 N N . PRO A 1 215 ? 15.260 -17.730 -5.293 1.00 62.75 215 PRO A N 1
ATOM 1779 C CA . PRO A 1 215 ? 16.019 -16.678 -5.943 1.00 62.75 215 PRO A CA 1
ATOM 1780 C C . PRO A 1 215 ? 15.027 -15.677 -6.552 1.00 62.75 215 PRO A C 1
ATOM 1782 O O . PRO A 1 215 ? 13.995 -16.092 -7.093 1.00 62.75 215 PRO A O 1
ATOM 1785 N N . PRO A 1 216 ? 15.288 -14.369 -6.428 1.00 70.88 216 PRO A N 1
ATOM 1786 C CA . PRO A 1 216 ? 14.422 -13.370 -7.026 1.00 70.88 216 PRO A CA 1
ATOM 1787 C C . PRO A 1 216 ? 14.318 -13.589 -8.529 1.00 70.88 216 PRO A C 1
ATOM 1789 O O . PRO A 1 216 ? 15.300 -13.959 -9.174 1.00 70.88 216 PRO A O 1
ATOM 1792 N N . ILE A 1 217 ? 13.134 -13.325 -9.078 1.00 81.38 217 ILE A N 1
ATOM 1793 C CA . ILE A 1 217 ? 12.972 -13.219 -10.526 1.00 81.38 217 ILE A CA 1
ATOM 1794 C C . ILE A 1 217 ? 13.947 -12.144 -11.003 1.00 81.38 217 ILE A C 1
ATOM 1796 O O . ILE A 1 217 ? 13.930 -11.015 -10.508 1.00 81.38 217 ILE A O 1
ATOM 1800 N N . ASP A 1 218 ? 14.814 -12.505 -11.945 1.00 87.44 218 ASP A N 1
ATOM 1801 C CA . ASP A 1 218 ? 15.674 -11.535 -12.605 1.00 87.44 218 ASP A CA 1
ATOM 1802 C C . ASP A 1 218 ? 14.808 -10.709 -13.554 1.00 87.44 218 ASP A C 1
ATOM 1804 O O . ASP A 1 218 ? 14.568 -11.084 -14.701 1.00 87.44 218 ASP A O 1
ATOM 1808 N N . ILE A 1 219 ? 14.309 -9.583 -13.046 1.00 86.81 219 ILE A N 1
ATOM 1809 C CA . ILE A 1 219 ? 13.406 -8.687 -13.772 1.00 86.81 219 ILE A CA 1
ATOM 1810 C C . ILE A 1 219 ? 13.979 -8.216 -15.114 1.00 86.81 219 ILE A C 1
ATOM 1812 O O . ILE A 1 219 ? 13.219 -7.803 -15.979 1.00 86.81 219 ILE A O 1
ATOM 1816 N N . ARG A 1 220 ? 15.307 -8.276 -15.300 1.00 87.81 220 ARG A N 1
ATOM 1817 C CA . ARG A 1 220 ? 15.980 -7.879 -16.545 1.00 87.81 220 ARG A CA 1
ATOM 1818 C C . ARG A 1 220 ? 15.907 -8.952 -17.630 1.00 87.81 220 ARG A C 1
ATOM 1820 O O . ARG A 1 220 ? 16.175 -8.646 -18.785 1.00 87.81 220 ARG A O 1
ATOM 1827 N N . LYS A 1 221 ? 15.572 -10.190 -17.261 1.00 89.94 221 LYS A N 1
ATOM 1828 C CA . LYS A 1 221 ? 15.423 -11.334 -18.171 1.00 89.94 221 LYS A CA 1
ATOM 1829 C C . LYS A 1 221 ? 13.969 -11.711 -18.427 1.00 89.94 221 LYS A C 1
ATOM 1831 O O . LYS A 1 221 ? 13.705 -12.487 -19.337 1.00 89.94 221 LYS A O 1
ATOM 1836 N N . GLU A 1 222 ? 13.038 -11.206 -17.624 1.00 88.00 222 GLU A N 1
ATOM 1837 C CA . GLU A 1 222 ? 11.619 -11.474 -17.820 1.00 88.00 222 GLU A CA 1
ATOM 1838 C C . GLU A 1 222 ? 11.052 -10.547 -18.900 1.00 88.00 222 GLU A C 1
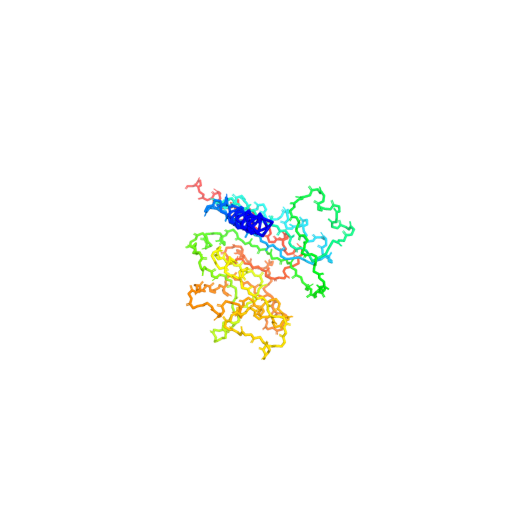ATOM 1840 O O . GLU A 1 222 ? 10.723 -9.383 -18.654 1.00 88.00 222 GLU A O 1
ATOM 1845 N N . GLU A 1 223 ? 10.895 -11.091 -20.102 1.00 82.31 223 GLU A N 1
ATOM 1846 C CA . GLU A 1 223 ? 10.123 -10.434 -21.149 1.00 82.31 223 GLU A CA 1
ATOM 1847 C C . GLU A 1 223 ? 8.683 -10.215 -20.674 1.00 82.31 223 GLU A C 1
ATOM 1849 O O . GLU A 1 223 ? 8.072 -11.080 -20.047 1.00 82.31 223 GLU A O 1
ATOM 1854 N N . ASN A 1 224 ? 8.118 -9.046 -20.975 1.00 82.25 224 ASN A N 1
ATOM 1855 C CA . ASN A 1 224 ? 6.735 -8.712 -20.629 1.00 82.25 224 ASN A CA 1
ATOM 1856 C C . ASN A 1 224 ? 6.415 -8.745 -19.122 1.00 82.25 224 ASN A C 1
ATOM 1858 O O . ASN A 1 224 ? 5.250 -8.901 -18.751 1.00 82.25 224 ASN A O 1
ATOM 1862 N N . PHE A 1 225 ? 7.400 -8.524 -18.242 1.00 86.19 225 PHE A N 1
ATOM 1863 C CA . PHE A 1 225 ? 7.180 -8.473 -16.788 1.00 86.19 225 PHE A CA 1
ATOM 1864 C C . PHE A 1 225 ? 5.968 -7.602 -16.412 1.00 86.19 225 PHE A C 1
ATOM 1866 O O . PHE A 1 225 ? 5.137 -8.012 -15.609 1.00 86.19 225 PHE A O 1
ATOM 1873 N N . CYS A 1 226 ? 5.813 -6.429 -17.040 1.00 81.81 226 CYS A N 1
ATOM 1874 C CA . CYS A 1 226 ? 4.711 -5.508 -16.750 1.00 81.81 226 CYS A CA 1
ATOM 1875 C C . CYS A 1 226 ? 3.332 -5.959 -17.250 1.00 81.81 226 CYS A C 1
ATOM 1877 O O . CYS A 1 226 ? 2.317 -5.387 -16.857 1.00 81.81 226 CYS A O 1
ATOM 1879 N N . GLN A 1 227 ? 3.281 -6.958 -18.125 1.00 80.88 227 GLN A N 1
ATOM 1880 C CA . GLN A 1 227 ? 2.026 -7.566 -18.556 1.00 80.88 227 GLN A CA 1
ATOM 1881 C C . GLN A 1 227 ? 1.616 -8.705 -17.621 1.00 80.88 227 GLN A C 1
ATOM 1883 O O . GLN A 1 227 ? 0.422 -8.920 -17.428 1.00 80.88 227 GLN A O 1
ATOM 1888 N N . LYS A 1 228 ? 2.608 -9.403 -17.057 1.00 84.19 228 LYS A N 1
ATOM 1889 C CA . LYS A 1 228 ? 2.445 -10.607 -16.240 1.00 84.19 228 LYS A CA 1
ATOM 1890 C C . LYS A 1 228 ? 2.290 -10.318 -14.750 1.00 84.19 228 LYS A C 1
ATOM 1892 O O . LYS A 1 228 ? 1.538 -11.007 -14.078 1.00 84.19 228 LYS A O 1
ATOM 1897 N N . TYR A 1 229 ? 3.003 -9.322 -14.234 1.00 86.31 229 TYR A N 1
ATOM 1898 C CA . TYR A 1 229 ? 3.044 -9.037 -12.806 1.00 86.31 229 TYR A CA 1
ATOM 1899 C C . TYR A 1 229 ? 2.500 -7.651 -12.504 1.00 86.31 229 TYR A C 1
ATOM 1901 O O . TYR A 1 229 ? 2.801 -6.668 -13.183 1.00 86.31 229 TYR A O 1
ATOM 1909 N N . LEU A 1 230 ? 1.729 -7.577 -11.427 1.00 82.62 230 LEU A N 1
ATOM 1910 C CA . LEU A 1 230 ? 1.241 -6.343 -10.855 1.00 82.62 230 LEU A CA 1
ATOM 1911 C C . LEU A 1 230 ? 2.364 -5.573 -10.178 1.00 82.62 230 LEU A C 1
ATOM 1913 O O . LEU A 1 230 ? 2.465 -4.371 -10.386 1.00 82.62 230 LEU A O 1
ATOM 1917 N N . LEU A 1 231 ? 3.162 -6.252 -9.354 1.00 84.88 231 LEU A N 1
ATOM 1918 C CA . LEU A 1 231 ? 4.031 -5.608 -8.376 1.00 84.88 231 LEU A CA 1
ATOM 1919 C C . LEU A 1 231 ? 5.328 -6.388 -8.164 1.00 84.88 231 LEU A C 1
ATOM 1921 O O . LEU A 1 231 ? 5.315 -7.618 -8.117 1.00 84.88 231 LEU A O 1
ATOM 1925 N N . TYR A 1 232 ? 6.433 -5.665 -7.977 1.00 85.88 232 TYR A N 1
ATOM 1926 C CA . TYR A 1 232 ? 7.713 -6.216 -7.530 1.00 85.88 232 TYR A CA 1
ATOM 1927 C C . TYR A 1 232 ? 8.086 -5.630 -6.164 1.00 85.88 232 TYR A C 1
ATOM 1929 O O . TYR A 1 232 ? 8.464 -4.462 -6.072 1.00 85.88 232 TYR A O 1
ATOM 1937 N N . HIS A 1 233 ? 7.944 -6.426 -5.103 1.00 83.69 233 HIS A N 1
ATOM 1938 C CA . HIS A 1 233 ? 8.200 -5.985 -3.732 1.00 83.69 233 HIS A CA 1
ATOM 1939 C C . HIS A 1 233 ? 9.703 -5.843 -3.443 1.00 83.69 233 HIS A C 1
ATOM 1941 O O . HIS A 1 233 ? 10.509 -6.664 -3.884 1.00 83.69 233 HIS A O 1
ATOM 1947 N N . LYS A 1 234 ? 10.078 -4.835 -2.638 1.00 79.62 234 LYS A N 1
ATOM 1948 C CA . LYS A 1 234 ? 11.474 -4.526 -2.253 1.00 79.62 234 LYS A CA 1
ATOM 1949 C C . LYS A 1 234 ? 12.402 -4.322 -3.454 1.00 79.62 234 LYS A C 1
ATOM 1951 O O . LYS A 1 234 ? 13.595 -4.639 -3.371 1.00 79.62 234 LYS A O 1
ATOM 1956 N N . ALA A 1 235 ? 11.877 -3.767 -4.544 1.00 82.00 235 ALA A N 1
ATOM 1957 C CA . ALA A 1 235 ? 12.688 -3.344 -5.673 1.00 82.00 235 ALA A CA 1
ATOM 1958 C C . ALA A 1 235 ? 13.776 -2.370 -5.182 1.00 82.00 235 ALA A C 1
ATOM 1960 O O . ALA A 1 235 ? 13.612 -1.686 -4.167 1.00 82.00 235 ALA A O 1
ATOM 1961 N N . SER A 1 236 ? 14.915 -2.295 -5.858 1.00 84.62 236 SER A N 1
ATOM 1962 C CA . SER A 1 236 ? 15.833 -1.168 -5.660 1.00 84.62 236 SER A CA 1
ATOM 1963 C C . SER A 1 236 ? 15.388 0.042 -6.492 1.00 84.62 236 SER A C 1
ATOM 1965 O O . SER A 1 236 ? 14.581 -0.095 -7.409 1.00 84.62 236 SER A O 1
ATOM 1967 N N . VAL A 1 237 ? 15.945 1.229 -6.224 1.00 85.44 237 VAL A N 1
ATOM 1968 C CA . VAL A 1 237 ? 15.712 2.423 -7.062 1.00 85.44 237 VAL A CA 1
ATOM 1969 C C . VAL A 1 237 ? 16.029 2.136 -8.535 1.00 85.44 237 VAL A C 1
ATOM 1971 O O . VAL A 1 237 ? 15.238 2.471 -9.413 1.00 85.44 237 VAL A O 1
ATOM 1974 N N . SER A 1 238 ? 17.145 1.455 -8.813 1.00 87.75 238 SER A N 1
ATOM 1975 C CA . SER A 1 238 ? 17.517 1.093 -10.184 1.00 87.75 238 SER A CA 1
ATOM 1976 C C . SER A 1 238 ? 16.546 0.092 -10.810 1.00 87.75 238 SER A C 1
ATOM 1978 O O . SER A 1 238 ? 16.286 0.178 -12.008 1.00 87.75 238 SER A O 1
ATOM 1980 N N . ASP A 1 239 ? 15.968 -0.816 -10.021 1.00 87.75 239 ASP A N 1
ATOM 1981 C CA . ASP A 1 239 ? 14.930 -1.733 -10.493 1.00 87.75 239 ASP A CA 1
ATOM 1982 C C . ASP A 1 239 ? 13.612 -0.999 -10.793 1.00 87.75 239 ASP A C 1
ATOM 1984 O O . ASP A 1 239 ? 12.999 -1.287 -11.820 1.00 87.75 239 ASP A O 1
ATOM 1988 N N . ILE A 1 240 ? 13.192 -0.016 -9.977 1.00 86.94 240 ILE A N 1
ATOM 1989 C CA . ILE A 1 240 ? 12.012 0.815 -10.291 1.00 86.94 240 ILE A CA 1
ATOM 1990 C C . ILE A 1 240 ? 12.218 1.532 -11.626 1.00 86.94 240 ILE A C 1
ATOM 1992 O O . ILE A 1 240 ? 11.347 1.471 -12.495 1.00 86.94 240 ILE A O 1
ATOM 1996 N N . VAL A 1 241 ? 13.360 2.205 -11.795 1.00 89.69 241 VAL A N 1
ATOM 1997 C CA . VAL A 1 241 ? 13.669 2.956 -13.021 1.00 89.69 241 VAL A CA 1
ATOM 1998 C C . VAL A 1 241 ? 13.717 2.019 -14.226 1.00 89.69 241 VAL A C 1
ATOM 2000 O O . VAL A 1 241 ? 13.094 2.302 -15.249 1.00 89.69 241 VAL A O 1
ATOM 2003 N N . PHE A 1 242 ? 14.389 0.871 -14.098 1.00 89.88 242 PHE A N 1
ATOM 2004 C CA . PHE A 1 242 ? 14.450 -0.139 -15.153 1.00 89.88 242 PHE A CA 1
ATOM 2005 C C . PHE A 1 242 ? 13.051 -0.589 -15.578 1.00 89.88 242 PHE A C 1
ATOM 2007 O O . PHE A 1 242 ? 12.689 -0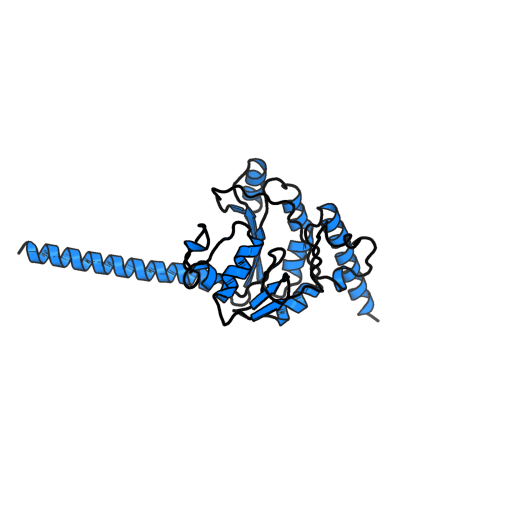.506 -16.754 1.00 89.88 242 PHE A O 1
ATOM 2014 N N . LEU A 1 243 ? 12.236 -1.016 -14.613 1.00 87.38 243 LEU A N 1
ATOM 2015 C CA . LEU A 1 243 ? 10.890 -1.469 -14.905 1.00 87.38 243 LEU A CA 1
ATOM 2016 C C . LEU A 1 243 ? 10.045 -0.325 -15.490 1.00 87.38 243 LEU A C 1
ATOM 2018 O O . LEU A 1 243 ? 9.164 -0.598 -16.300 1.00 87.38 243 LEU A O 1
ATOM 2022 N N . HIS A 1 244 ? 10.229 0.935 -15.068 1.00 87.44 244 HIS A N 1
ATOM 2023 C CA . HIS A 1 244 ? 9.490 2.099 -15.592 1.00 87.44 244 HIS A CA 1
ATOM 2024 C C . HIS A 1 244 ? 9.746 2.299 -17.079 1.00 87.44 244 HIS A C 1
ATOM 2026 O O . HIS A 1 244 ? 8.794 2.329 -17.859 1.00 87.44 244 HIS A O 1
ATOM 2032 N N . ASN A 1 245 ? 11.017 2.303 -17.468 1.00 88.38 245 ASN A N 1
ATOM 2033 C CA . ASN A 1 245 ? 11.418 2.426 -18.864 1.00 88.38 245 ASN A CA 1
ATOM 2034 C C . ASN A 1 245 ? 10.862 1.276 -19.715 1.00 88.38 245 ASN A C 1
ATOM 2036 O O . ASN A 1 245 ? 10.409 1.486 -20.838 1.00 88.38 245 ASN A O 1
ATOM 2040 N N . MET A 1 246 ? 10.818 0.064 -19.157 1.00 84.75 246 MET A N 1
ATOM 2041 C CA . MET A 1 246 ? 10.223 -1.088 -19.831 1.00 84.75 246 MET A CA 1
ATOM 2042 C C . MET A 1 246 ? 8.701 -0.951 -20.025 1.00 84.75 246 MET A C 1
ATOM 2044 O O . MET A 1 246 ? 8.185 -1.361 -21.063 1.00 84.75 246 MET A O 1
ATOM 2048 N N . THR A 1 247 ? 7.965 -0.355 -19.077 1.00 78.88 247 THR A N 1
ATOM 2049 C CA . THR A 1 247 ? 6.524 -0.079 -19.255 1.00 78.88 247 THR A CA 1
ATOM 2050 C C . THR A 1 247 ? 6.282 0.935 -20.365 1.00 78.88 247 THR A C 1
ATOM 2052 O O . THR A 1 247 ? 5.436 0.689 -21.221 1.00 78.88 247 THR A O 1
ATOM 2055 N N . ALA A 1 248 ? 7.058 2.021 -20.397 1.00 75.50 248 ALA A N 1
ATOM 2056 C CA . ALA A 1 248 ? 6.955 3.027 -21.453 1.00 75.50 248 ALA A CA 1
ATOM 2057 C C . ALA A 1 248 ? 7.189 2.409 -22.846 1.00 75.50 248 ALA A C 1
ATOM 2059 O O . ALA A 1 248 ? 6.439 2.680 -23.781 1.00 75.50 248 ALA A O 1
ATOM 2060 N N . ALA A 1 249 ? 8.159 1.496 -22.969 1.00 70.56 249 ALA A N 1
ATOM 2061 C CA . ALA A 1 249 ? 8.395 0.752 -24.207 1.00 70.56 249 ALA A CA 1
ATOM 2062 C C . ALA A 1 249 ? 7.211 -0.158 -24.601 1.00 70.56 249 ALA A C 1
ATOM 2064 O O . ALA A 1 249 ? 6.889 -0.284 -25.783 1.00 70.56 249 ALA A O 1
ATOM 2065 N N . CYS A 1 250 ? 6.525 -0.768 -23.627 1.00 67.31 250 CYS A N 1
ATOM 2066 C CA . CYS A 1 250 ? 5.349 -1.604 -23.889 1.00 67.31 250 CYS A CA 1
ATOM 2067 C C . CYS A 1 250 ? 4.146 -0.796 -24.408 1.00 67.31 250 CYS A C 1
ATOM 2069 O O . CYS A 1 250 ? 3.378 -1.310 -25.221 1.00 67.31 250 CYS A O 1
ATOM 2071 N N . GLU A 1 251 ? 3.962 0.444 -23.946 1.00 68.62 251 GLU A N 1
ATOM 2072 C CA . GLU A 1 251 ? 2.863 1.319 -24.388 1.00 68.62 251 GLU A CA 1
ATOM 2073 C C . GLU A 1 251 ? 3.029 1.758 -25.847 1.00 68.62 251 GLU A C 1
ATOM 2075 O O . GLU A 1 251 ? 2.063 1.722 -26.611 1.00 68.62 251 GLU A O 1
ATOM 2080 N N . ILE A 1 252 ? 4.261 2.078 -26.255 1.00 62.28 252 ILE A N 1
ATOM 2081 C CA . ILE A 1 252 ? 4.589 2.458 -27.638 1.00 62.28 252 ILE A CA 1
ATOM 2082 C C . ILE A 1 252 ? 4.221 1.327 -28.612 1.00 62.28 252 ILE A C 1
ATOM 2084 O O . ILE A 1 252 ? 3.562 1.564 -29.624 1.00 62.28 252 ILE A O 1
ATOM 2088 N N . ASN A 1 253 ? 4.554 0.080 -28.264 1.00 59.22 253 ASN A N 1
ATOM 2089 C CA . ASN A 1 253 ? 4.271 -1.081 -29.114 1.00 59.22 253 ASN A CA 1
ATOM 2090 C C . ASN A 1 253 ? 2.773 -1.430 -29.206 1.00 59.22 253 ASN A C 1
ATOM 2092 O O . ASN A 1 253 ? 2.335 -2.024 -30.192 1.00 59.22 253 ASN A O 1
ATOM 2096 N N . LYS A 1 254 ? 1.962 -1.073 -28.197 1.00 61.25 254 LYS A N 1
ATOM 2097 C CA . LYS A 1 254 ? 0.500 -1.238 -28.277 1.00 61.25 254 LYS A CA 1
ATOM 2098 C C . LYS A 1 254 ? -0.110 -0.255 -29.270 1.00 61.25 254 LYS A C 1
ATOM 2100 O O . LYS A 1 254 ? -0.965 -0.658 -30.047 1.00 61.25 254 LYS A O 1
ATOM 2105 N N . GLN A 1 255 ? 0.353 0.997 -29.278 1.00 59.09 255 GLN A N 1
ATOM 2106 C CA . GLN A 1 255 ? -0.160 2.010 -30.201 1.00 59.09 255 GLN A CA 1
ATOM 2107 C C . GLN A 1 255 ? 0.164 1.677 -31.661 1.00 59.09 255 GLN A C 1
ATOM 2109 O O . GLN A 1 255 ? -0.712 1.833 -32.509 1.00 59.09 255 GLN A O 1
ATOM 2114 N N . SER A 1 256 ? 1.357 1.151 -31.960 1.00 59.16 256 SER A N 1
ATOM 2115 C CA . SER A 1 256 ? 1.747 0.805 -33.336 1.00 59.16 256 SER A CA 1
ATOM 2116 C C . SER A 1 256 ? 0.929 -0.336 -33.955 1.00 59.16 256 SER A C 1
ATOM 2118 O O . SER A 1 256 ? 0.772 -0.370 -35.169 1.00 59.16 256 SER A O 1
ATOM 2120 N N . ASN A 1 257 ? 0.366 -1.239 -33.144 1.00 53.00 257 ASN A N 1
ATOM 2121 C CA . ASN A 1 257 ? -0.430 -2.376 -33.627 1.00 53.00 257 ASN A CA 1
ATOM 2122 C C . ASN A 1 257 ? -1.925 -2.067 -33.814 1.00 53.00 257 ASN A C 1
ATOM 2124 O O . ASN A 1 257 ? -2.654 -2.898 -34.342 1.00 53.00 257 ASN A O 1
ATOM 2128 N N . THR A 1 258 ? -2.393 -0.890 -33.393 1.00 50.91 258 THR A N 1
ATOM 2129 C CA . THR A 1 258 ? -3.791 -0.448 -33.577 1.00 50.91 258 THR A CA 1
ATOM 2130 C C . THR A 1 258 ? -4.041 0.297 -34.893 1.00 50.91 258 THR A C 1
ATOM 2132 O O . THR A 1 258 ? -5.183 0.648 -35.170 1.00 50.91 258 THR A O 1
ATOM 2135 N N . TYR A 1 259 ? -2.999 0.544 -35.695 1.00 48.44 259 TYR A N 1
ATOM 2136 C CA . TYR A 1 259 ? -3.076 1.279 -36.968 1.00 48.44 259 TYR A CA 1
ATOM 2137 C C . TYR A 1 259 ? -2.798 0.405 -38.206 1.00 48.44 259 TYR A C 1
ATOM 2139 O O . TYR A 1 259 ? -2.362 0.928 -39.232 1.00 48.44 259 TYR A O 1
ATOM 2147 N N . VAL A 1 260 ? -3.040 -0.907 -38.119 1.00 42.53 260 VAL A N 1
ATOM 2148 C CA . VAL A 1 260 ? -2.981 -1.837 -39.263 1.00 42.53 260 VAL A CA 1
ATOM 2149 C C . VAL A 1 260 ? -4.371 -2.365 -39.575 1.00 42.53 260 VAL A C 1
ATOM 2151 O O . VAL A 1 260 ? -5.053 -2.790 -38.616 1.00 42.53 260 VAL A O 1
#